Protein AF-A0ABD6XB09-F1 (afdb_monomer_lite)

Foldseek 3Di:
DPPVLVVLVVQQQCLLQPDDPNHRDARDLLSNLPLPPVDPLLNVLLVLLPVLDPPVLSSLQSSLLLCQLFWFQDDDLPDPDLHTGIDGLQDPVCVVALSHDDSVQSSLLSSLSSNVSSPDDNVLSVLQSLCQVLDLDGSHALKKFQDLPDRSRNGNVGIDGDPDPLSNLLSLLSVQLCDCQQAVCNVLSVLCCNPALCQQLFFFPAASDDDFGGRRGGLRRGRSPDLSRDIPSQSSNQSLLASVLLCLAPPGDPSNVVSCCVVVSDPPDDHRRAALQPRHGHHNVVSSCCSVPPDPPDDQKHKDFLQDSVPPTHSGNVGIYIHGPVSCVLCPNHHNVRSVVVVVVCCVVCVVVVD

Radius of gyration: 22.5 Å; chains: 1; bounding box: 59×43×73 Å

Sequence (355 aa):
MNLKLENYKQTIENETNRFSNGKKASFRLSNCLNIENLDDDLDSYVHTLRRKLNEKSFKSFKQCVIRFAFFIEFSDPKAKTDSTHYQVRWFNHLNGDVRFSSFVECFKIAKKLFKTLSLLDNNDLILLEDFCKNSIFKSELPIDYINKNMDPIHTVDNIKIYIDDNTKKCTIARRIIRDKKLNPDSEIFNDILNHKIKVKAYQTDRAQTGKFQTNREKRWESHPQNYQFAYRRDCNAIETNLIIQICKFKGVNKVLLSNLQKYKLIDKKFDFYKCPITGDVLNYDDLKKEITYPQHGKSNFQVGHLDPLKLTGKHIPENIGWLSADGNRIQGSLSLKQVNDLLKRIYRNRPELVQ

Structure (mmCIF, N/CA/C/O backbone):
data_AF-A0ABD6XB09-F1
#
_entry.id   AF-A0ABD6XB09-F1
#
loop_
_atom_site.group_PDB
_atom_site.id
_atom_site.type_symbol
_atom_site.label_atom_id
_atom_site.label_alt_id
_atom_site.label_comp_id
_atom_site.label_asym_id
_atom_site.label_entity_id
_atom_site.label_seq_id
_atom_site.pdbx_PDB_ins_code
_atom_site.Cartn_x
_atom_site.Cartn_y
_atom_site.Cartn_z
_atom_site.occupancy
_atom_site.B_iso_or_equiv
_atom_site.auth_seq_id
_atom_site.auth_comp_id
_atom_site.auth_asym_id
_atom_site.auth_atom_id
_atom_site.pdbx_PDB_model_num
ATOM 1 N N . MET A 1 1 ? 21.631 -5.026 -28.139 1.00 61.84 1 MET A N 1
ATOM 2 C CA . MET A 1 1 ? 20.713 -4.029 -27.541 1.00 61.84 1 MET A CA 1
ATOM 3 C C . MET A 1 1 ? 20.978 -2.689 -28.222 1.00 61.84 1 MET A C 1
ATOM 5 O O . MET A 1 1 ? 22.135 -2.432 -28.520 1.00 61.84 1 MET A O 1
ATOM 9 N N . ASN A 1 2 ? 19.955 -1.888 -28.549 1.00 87.06 2 ASN A N 1
ATOM 10 C CA . ASN A 1 2 ? 20.134 -0.566 -29.183 1.00 87.06 2 ASN A CA 1
ATOM 11 C C . ASN A 1 2 ? 21.046 0.323 -28.304 1.00 87.06 2 ASN A C 1
ATOM 13 O O . ASN A 1 2 ? 20.878 0.320 -27.085 1.00 87.06 2 ASN A O 1
ATOM 17 N N . LEU A 1 3 ? 21.980 1.084 -28.891 1.00 91.69 3 LEU A N 1
ATOM 18 C CA . LEU A 1 3 ? 22.900 1.986 -28.174 1.00 91.69 3 LEU A CA 1
ATOM 19 C C . LEU A 1 3 ? 22.164 2.909 -27.188 1.00 91.69 3 LEU A C 1
ATOM 21 O O . LEU A 1 3 ? 22.624 3.128 -26.069 1.00 91.69 3 LEU A O 1
ATOM 25 N N . LYS A 1 4 ? 20.977 3.398 -27.567 1.00 93.81 4 LYS A N 1
ATOM 26 C CA . LYS A 1 4 ? 20.143 4.232 -26.690 1.00 93.81 4 LYS A CA 1
ATOM 27 C C . LYS A 1 4 ? 19.699 3.500 -25.417 1.00 93.81 4 LYS A C 1
ATOM 29 O O . LYS A 1 4 ? 19.710 4.084 -24.337 1.00 93.81 4 LYS A O 1
ATOM 34 N N . LEU A 1 5 ? 19.337 2.222 -25.537 1.00 94.81 5 LEU A N 1
ATOM 35 C CA . LEU A 1 5 ? 18.919 1.391 -24.407 1.00 94.81 5 LEU A CA 1
ATOM 36 C C . LEU A 1 5 ? 20.088 1.100 -23.460 1.00 94.81 5 LEU A C 1
ATOM 38 O O . LEU A 1 5 ? 19.896 1.143 -22.248 1.00 94.81 5 LEU A O 1
ATOM 42 N N . GLU A 1 6 ? 21.291 0.849 -23.986 1.00 95.94 6 GLU A N 1
ATOM 43 C CA . GLU A 1 6 ? 22.481 0.650 -23.143 1.00 95.94 6 GLU A CA 1
ATOM 44 C C . GLU A 1 6 ? 22.848 1.935 -22.389 1.00 95.94 6 GLU A C 1
ATOM 46 O O . GLU A 1 6 ? 23.064 1.899 -21.180 1.00 95.94 6 GLU A O 1
ATOM 51 N N . ASN A 1 7 ? 22.794 3.093 -23.054 1.00 96.81 7 ASN A N 1
ATOM 52 C CA . ASN A 1 7 ? 23.009 4.388 -22.400 1.00 96.81 7 ASN A CA 1
ATOM 53 C C . ASN A 1 7 ? 21.991 4.646 -21.274 1.00 96.81 7 ASN A C 1
ATOM 55 O O . ASN A 1 7 ? 22.342 5.159 -20.206 1.00 96.81 7 ASN A O 1
ATOM 59 N N . TYR A 1 8 ? 20.724 4.274 -21.486 1.00 97.62 8 TYR A N 1
ATOM 60 C CA . TYR A 1 8 ? 19.688 4.406 -20.463 1.00 97.62 8 TYR A CA 1
ATOM 61 C C . TYR A 1 8 ? 19.911 3.453 -19.282 1.00 97.62 8 TYR A C 1
ATOM 63 O O . TYR A 1 8 ? 19.834 3.877 -18.126 1.00 97.62 8 TYR A O 1
ATOM 71 N N . LYS A 1 9 ? 20.259 2.190 -19.555 1.00 97.56 9 LYS A N 1
ATOM 72 C CA . LYS A 1 9 ? 20.645 1.214 -18.529 1.00 97.56 9 LYS A CA 1
ATOM 73 C C . LYS A 1 9 ? 21.796 1.741 -17.670 1.00 97.56 9 LYS A C 1
ATOM 75 O O . LYS A 1 9 ? 21.653 1.797 -16.449 1.00 97.56 9 LYS A O 1
ATOM 80 N N . GLN A 1 10 ? 22.866 2.227 -18.301 1.00 96.81 10 GLN A N 1
ATOM 81 C CA . GLN A 1 10 ? 24.015 2.805 -17.603 1.00 96.81 10 GLN A CA 1
ATOM 82 C C . GLN A 1 10 ? 23.610 4.008 -16.736 1.00 96.81 10 GLN A C 1
ATOM 84 O O . GLN A 1 10 ? 24.081 4.156 -15.611 1.00 96.81 10 GLN A O 1
ATOM 89 N N . THR A 1 11 ? 22.698 4.857 -17.222 1.00 96.50 11 THR A N 1
ATOM 90 C CA . THR A 1 11 ? 22.171 6.004 -16.460 1.00 96.50 11 THR A CA 1
ATOM 91 C C . THR A 1 11 ? 21.463 5.557 -15.176 1.00 96.50 11 THR A C 1
ATOM 93 O O . THR A 1 11 ? 21.697 6.128 -14.109 1.00 96.50 11 THR A O 1
ATOM 96 N N . ILE A 1 12 ? 20.616 4.526 -15.255 1.00 96.62 12 ILE A N 1
ATOM 97 C CA . ILE A 1 12 ? 19.905 3.966 -14.096 1.00 96.62 12 ILE A CA 1
ATOM 98 C C . ILE A 1 12 ? 20.895 3.339 -13.101 1.00 96.62 12 ILE A C 1
ATOM 100 O O . ILE A 1 12 ? 20.820 3.623 -11.903 1.00 96.62 12 ILE A O 1
ATOM 104 N N . GLU A 1 13 ? 21.835 2.524 -13.581 1.00 95.88 13 GLU A N 1
ATOM 105 C CA . GLU A 1 13 ? 22.846 1.867 -12.740 1.00 95.88 13 GLU A CA 1
ATOM 106 C C . GLU A 1 13 ? 23.733 2.886 -12.012 1.00 95.88 13 GLU A C 1
ATOM 108 O O . GLU A 1 13 ? 23.970 2.769 -10.802 1.00 95.88 13 GLU A O 1
ATOM 113 N N . ASN A 1 14 ? 24.167 3.931 -12.721 1.00 94.75 14 ASN A N 1
ATOM 114 C CA . ASN A 1 14 ? 24.981 5.006 -12.162 1.00 94.75 14 ASN A CA 1
ATOM 115 C C . ASN A 1 14 ? 24.250 5.754 -11.042 1.00 94.75 14 ASN A C 1
ATOM 117 O O . ASN A 1 14 ? 24.877 6.124 -10.052 1.00 94.75 14 ASN A O 1
ATOM 121 N N . GLU A 1 15 ? 22.932 5.948 -11.145 1.00 95.31 15 GLU A N 1
ATOM 122 C CA . GLU A 1 15 ? 22.172 6.643 -10.103 1.00 95.31 15 GLU A CA 1
ATOM 123 C C . GLU A 1 15 ? 22.096 5.831 -8.797 1.00 95.31 15 GLU A C 1
ATOM 125 O O . GLU A 1 15 ? 22.174 6.407 -7.710 1.00 95.31 15 GLU A O 1
ATOM 130 N N . THR A 1 16 ? 22.017 4.496 -8.865 1.00 91.69 16 THR A N 1
ATOM 131 C CA . THR A 1 16 ? 22.041 3.636 -7.658 1.00 91.69 16 THR A CA 1
ATOM 132 C C . THR A 1 16 ? 23.416 3.544 -6.994 1.00 91.69 16 THR A C 1
ATOM 134 O O . THR A 1 16 ? 23.512 3.334 -5.778 1.00 91.69 16 THR A O 1
ATOM 137 N N . ASN A 1 17 ? 24.474 3.769 -7.777 1.00 88.50 17 ASN A N 1
ATOM 138 C CA . ASN A 1 17 ? 25.873 3.701 -7.353 1.00 88.50 17 ASN A CA 1
ATOM 139 C C . ASN A 1 17 ? 26.521 5.081 -7.210 1.00 88.50 17 ASN A C 1
ATOM 141 O O . ASN A 1 17 ? 27.741 5.194 -7.148 1.00 88.50 17 ASN A O 1
ATOM 145 N N . ARG A 1 18 ? 25.721 6.149 -7.169 1.00 87.06 18 ARG A N 1
ATOM 146 C CA . ARG A 1 18 ? 26.234 7.514 -7.209 1.00 87.06 18 ARG A CA 1
ATOM 147 C C . ARG A 1 18 ? 27.007 7.867 -5.939 1.00 87.06 18 ARG A C 1
ATOM 149 O O . ARG A 1 18 ? 26.491 7.722 -4.830 1.00 87.06 18 ARG A O 1
ATOM 156 N N . PHE A 1 19 ? 28.202 8.427 -6.109 1.00 80.25 19 PHE A N 1
ATOM 157 C CA . PHE A 1 19 ? 29.001 9.016 -5.033 1.00 80.25 19 PHE A CA 1
ATOM 158 C C . PHE A 1 19 ? 29.108 10.534 -5.207 1.00 80.25 19 PHE A C 1
ATOM 160 O O . PHE A 1 19 ? 29.102 11.051 -6.321 1.00 80.25 19 PHE A O 1
ATOM 167 N N . SER A 1 20 ? 29.183 11.253 -4.091 1.00 74.44 20 SER A N 1
ATOM 168 C CA . SER A 1 20 ? 29.468 12.685 -4.021 1.00 74.44 20 SER A CA 1
ATOM 169 C C . SER A 1 20 ? 30.368 12.940 -2.816 1.00 74.44 20 SER A C 1
ATOM 171 O O . SER A 1 20 ? 30.048 12.512 -1.705 1.00 74.44 20 SER A O 1
ATOM 173 N N . ASN A 1 21 ? 31.515 13.587 -3.036 1.00 77.38 21 ASN A N 1
ATOM 174 C CA . ASN A 1 21 ? 32.523 13.873 -2.006 1.00 77.38 21 ASN A CA 1
ATOM 175 C C . ASN A 1 21 ? 32.939 12.622 -1.202 1.00 77.38 21 ASN A C 1
ATOM 177 O O . ASN A 1 21 ? 32.965 12.638 0.028 1.00 77.38 21 ASN A O 1
ATOM 181 N N . GLY A 1 22 ? 33.183 11.502 -1.896 1.00 75.19 22 GLY A N 1
ATOM 182 C CA . GLY A 1 22 ? 33.584 10.226 -1.286 1.00 75.19 22 GLY A CA 1
ATOM 183 C C . GLY A 1 22 ? 32.495 9.511 -0.473 1.00 75.19 22 GLY A C 1
ATOM 184 O O . GLY A 1 22 ? 32.753 8.456 0.099 1.00 75.19 22 GLY A O 1
ATOM 185 N N . LYS A 1 23 ? 31.267 10.045 -0.425 1.00 79.31 23 LYS A N 1
ATOM 186 C CA . LYS A 1 23 ? 30.112 9.434 0.251 1.00 79.31 23 LYS A CA 1
ATOM 187 C C . LYS A 1 23 ? 29.058 9.017 -0.763 1.00 79.31 23 LYS A C 1
ATOM 189 O O . LYS A 1 23 ? 28.900 9.658 -1.801 1.00 79.31 23 LYS A O 1
ATOM 194 N N . LYS A 1 24 ? 28.299 7.960 -0.461 1.00 79.88 24 LYS A N 1
ATOM 195 C CA . LYS A 1 24 ? 27.159 7.560 -1.294 1.00 79.88 24 LYS A CA 1
ATOM 196 C C . LYS A 1 24 ? 26.142 8.707 -1.333 1.00 79.88 24 LYS A C 1
ATOM 198 O O . LYS A 1 24 ? 25.654 9.146 -0.291 1.00 79.88 24 LYS A O 1
ATOM 203 N N . ALA A 1 25 ? 25.863 9.221 -2.526 1.00 84.88 25 ALA A N 1
ATOM 204 C CA . ALA A 1 25 ? 24.910 10.301 -2.726 1.00 84.88 25 ALA A CA 1
ATOM 205 C C . ALA A 1 25 ? 23.475 9.784 -2.539 1.00 84.88 25 ALA A C 1
ATOM 207 O O . ALA A 1 25 ? 23.191 8.599 -2.722 1.00 84.88 25 ALA A O 1
ATOM 208 N N . SER A 1 26 ? 22.540 10.677 -2.204 1.00 86.25 26 SER A N 1
ATOM 209 C CA . SER A 1 26 ? 21.125 10.304 -2.134 1.00 86.25 26 SER A CA 1
ATOM 210 C C . SER A 1 26 ? 20.590 9.960 -3.524 1.00 86.25 26 SER A C 1
ATOM 212 O O . SER A 1 26 ? 20.831 10.695 -4.478 1.00 86.25 26 SER A O 1
ATOM 214 N N . PHE A 1 27 ? 19.850 8.860 -3.641 1.00 91.62 27 PHE A N 1
ATOM 215 C CA . PHE A 1 27 ? 19.209 8.459 -4.894 1.00 91.62 27 PHE A CA 1
ATOM 216 C C . PHE A 1 27 ? 18.198 9.517 -5.369 1.00 91.62 27 PHE A C 1
ATOM 218 O O . PHE A 1 27 ? 17.374 10.003 -4.585 1.00 91.62 27 PHE A O 1
ATOM 225 N N . ARG A 1 28 ? 18.234 9.860 -6.659 1.00 93.69 28 ARG A N 1
ATOM 226 C CA . ARG A 1 28 ? 17.333 10.814 -7.314 1.00 93.69 28 ARG A CA 1
ATOM 227 C C . ARG A 1 28 ? 16.669 10.186 -8.532 1.00 93.69 28 ARG A C 1
ATOM 229 O O . ARG A 1 28 ? 17.150 10.297 -9.654 1.00 93.69 28 ARG A O 1
ATOM 236 N N . LEU A 1 29 ? 15.461 9.666 -8.325 1.00 95.06 29 LEU A N 1
ATOM 237 C CA . LEU A 1 29 ? 14.615 9.114 -9.391 1.00 95.06 29 LEU A CA 1
ATOM 238 C C . LEU A 1 29 ? 14.394 10.074 -10.577 1.00 95.06 29 LEU A C 1
ATOM 240 O O . LEU A 1 29 ? 14.175 9.625 -11.697 1.00 95.06 29 LEU A O 1
ATOM 244 N N . SER A 1 30 ? 14.452 11.393 -10.355 1.00 94.75 30 SER A N 1
ATOM 245 C CA . SER A 1 30 ? 14.337 12.402 -11.418 1.00 94.75 30 SER A CA 1
ATOM 246 C C . SER A 1 30 ? 15.384 12.251 -12.522 1.00 94.75 30 SER A C 1
ATOM 248 O O . SER A 1 30 ? 15.099 12.602 -13.661 1.00 94.75 30 SER A O 1
ATOM 250 N N . ASN A 1 31 ? 16.565 11.724 -12.193 1.00 95.38 31 ASN A N 1
ATOM 251 C CA . ASN A 1 31 ? 17.662 11.538 -13.142 1.00 95.38 31 ASN A CA 1
ATOM 252 C C . ASN A 1 31 ? 17.416 10.347 -14.079 1.00 95.38 31 ASN A C 1
ATOM 254 O O . ASN A 1 31 ? 18.002 10.267 -15.150 1.00 95.38 31 ASN A O 1
ATOM 258 N N . CYS A 1 32 ? 16.516 9.440 -13.698 1.00 96.94 32 CYS A N 1
ATOM 259 C CA . CYS A 1 32 ? 16.207 8.227 -14.449 1.00 96.94 32 CYS A CA 1
ATOM 260 C C . CYS A 1 32 ? 15.001 8.401 -15.377 1.00 96.94 32 CYS A C 1
ATOM 262 O O . CYS A 1 32 ? 14.535 7.425 -15.958 1.00 96.94 32 CYS A O 1
ATOM 264 N N . LEU A 1 33 ? 14.441 9.611 -15.493 1.00 96.94 33 LEU A N 1
ATOM 265 C CA . LEU A 1 33 ? 13.177 9.800 -16.197 1.00 96.94 33 LEU A CA 1
ATOM 266 C C . LEU A 1 33 ? 13.308 9.760 -17.717 1.00 96.94 33 LEU A C 1
ATOM 268 O O . LEU A 1 33 ? 12.292 9.567 -18.354 1.00 96.94 33 LEU A O 1
ATOM 272 N N . ASN A 1 34 ? 14.483 9.908 -18.320 1.00 95.06 34 ASN A N 1
ATOM 273 C CA . ASN A 1 34 ? 14.620 10.039 -19.780 1.00 95.06 34 ASN A CA 1
ATOM 274 C C . ASN A 1 34 ? 14.475 8.691 -20.515 1.00 95.06 34 ASN A C 1
ATOM 276 O O . ASN A 1 34 ? 15.451 8.160 -21.034 1.00 95.06 34 ASN A O 1
ATOM 280 N N . ILE A 1 35 ? 13.264 8.130 -20.505 1.00 95.00 35 ILE A N 1
ATOM 281 C CA . ILE A 1 35 ? 12.907 6.852 -21.136 1.00 95.00 35 ILE A CA 1
ATOM 282 C C . ILE A 1 35 ? 12.328 7.032 -22.552 1.00 95.00 35 ILE A C 1
ATOM 284 O O . ILE A 1 35 ? 12.134 6.056 -23.268 1.00 95.00 35 ILE A O 1
ATOM 288 N N . GLU A 1 36 ? 12.023 8.267 -22.953 1.00 92.38 36 GLU A N 1
ATOM 289 C CA . GLU A 1 36 ? 11.581 8.589 -24.311 1.00 92.38 36 GLU A CA 1
ATOM 290 C C . GLU A 1 36 ? 12.708 8.415 -25.338 1.00 92.38 36 GLU A C 1
ATOM 292 O O . GLU A 1 36 ? 13.893 8.516 -25.016 1.00 92.38 36 GLU A O 1
ATOM 297 N N . ASN A 1 37 ? 12.336 8.239 -26.602 1.00 91.25 37 ASN A N 1
ATOM 298 C CA . ASN A 1 37 ? 13.199 8.035 -27.763 1.00 91.25 37 ASN A CA 1
ATOM 299 C C . ASN A 1 37 ? 13.986 6.722 -27.738 1.00 91.25 37 ASN A C 1
ATOM 301 O O . ASN A 1 37 ? 14.936 6.572 -28.517 1.00 91.25 37 ASN A O 1
ATOM 305 N N . LEU A 1 38 ? 13.627 5.792 -26.844 1.00 93.31 38 LEU A N 1
ATOM 306 C CA . LEU A 1 38 ? 14.263 4.480 -26.709 1.00 93.31 38 LEU A CA 1
ATOM 307 C C . LEU A 1 38 ? 13.622 3.408 -27.604 1.00 93.31 38 LEU A C 1
ATOM 309 O O . LEU A 1 38 ? 14.308 2.451 -27.963 1.00 93.31 38 LEU A O 1
ATOM 313 N N . ASP A 1 39 ? 12.337 3.559 -27.934 1.00 95.94 39 ASP A N 1
ATOM 314 C CA . ASP A 1 39 ? 11.514 2.615 -28.699 1.00 95.94 39 ASP A CA 1
ATOM 315 C C . ASP A 1 39 ? 10.255 3.333 -29.225 1.00 95.94 39 ASP A C 1
ATOM 317 O O . ASP A 1 39 ? 9.588 4.034 -28.462 1.00 95.94 39 ASP A O 1
ATOM 321 N N . ASP A 1 40 ? 9.921 3.142 -30.504 1.00 94.94 40 ASP A N 1
ATOM 322 C CA . ASP A 1 40 ? 8.874 3.922 -31.186 1.00 94.94 40 ASP A CA 1
ATOM 323 C C . ASP A 1 40 ? 7.471 3.697 -30.591 1.00 94.94 40 ASP A C 1
ATOM 325 O O . ASP A 1 40 ? 6.689 4.639 -30.423 1.00 94.94 40 ASP A O 1
ATOM 329 N N . ASP A 1 41 ? 7.143 2.458 -30.207 1.00 96.06 41 ASP A N 1
ATOM 330 C CA . ASP A 1 41 ? 5.855 2.164 -29.569 1.00 96.06 41 ASP A CA 1
ATOM 331 C C . ASP A 1 41 ? 5.771 2.820 -28.187 1.00 96.06 41 ASP A C 1
ATOM 333 O O . ASP A 1 41 ? 4.736 3.383 -27.821 1.00 96.06 41 ASP A O 1
ATOM 337 N N . LEU A 1 42 ? 6.851 2.730 -27.397 1.00 97.25 42 LEU A N 1
ATOM 338 C CA . LEU A 1 42 ? 6.921 3.373 -26.088 1.00 97.25 42 LEU A CA 1
ATOM 339 C C . LEU A 1 42 ? 6.683 4.879 -26.222 1.00 97.25 42 LEU A C 1
ATOM 341 O O . LEU A 1 42 ? 5.901 5.434 -25.448 1.00 97.25 42 LEU A O 1
ATOM 345 N N . ASP A 1 43 ? 7.299 5.521 -27.211 1.00 96.75 43 ASP A N 1
ATOM 346 C CA . ASP A 1 43 ? 7.135 6.953 -27.454 1.00 96.75 43 ASP A CA 1
ATOM 347 C C . ASP A 1 43 ? 5.700 7.321 -27.803 1.00 96.75 43 ASP A C 1
ATOM 349 O O . ASP A 1 43 ? 5.161 8.288 -27.256 1.00 96.75 43 ASP A O 1
ATOM 353 N N . SER A 1 44 ? 5.038 6.510 -28.629 1.00 98.19 44 SER A N 1
ATOM 354 C CA . SER A 1 44 ? 3.618 6.683 -28.937 1.00 98.19 44 SER A CA 1
ATOM 355 C C . SER A 1 44 ? 2.738 6.615 -27.679 1.00 98.19 44 SER A C 1
ATOM 357 O O . SER A 1 44 ? 1.872 7.476 -27.459 1.00 98.19 44 SER A O 1
ATOM 359 N N . TYR A 1 45 ? 2.994 5.649 -26.789 1.00 98.44 45 TYR A N 1
ATOM 360 C CA . TYR A 1 45 ? 2.254 5.512 -25.528 1.00 98.44 45 TYR A CA 1
ATOM 361 C C . TYR A 1 45 ? 2.525 6.673 -24.571 1.00 98.44 45 TYR A C 1
ATOM 363 O O . TYR A 1 45 ? 1.593 7.222 -23.976 1.00 98.44 45 TYR A O 1
ATOM 371 N N . VAL A 1 46 ? 3.788 7.081 -24.438 1.00 98.00 46 VAL A N 1
ATOM 372 C CA . VAL A 1 46 ? 4.193 8.206 -23.591 1.00 98.00 46 VAL A CA 1
ATOM 373 C C . VAL A 1 46 ? 3.585 9.514 -24.098 1.00 98.00 46 VAL A C 1
ATOM 375 O O . VAL A 1 46 ? 3.076 10.296 -23.292 1.00 98.00 46 VAL A O 1
ATOM 378 N N . HIS A 1 47 ? 3.578 9.745 -25.412 1.00 97.94 47 HIS A N 1
ATOM 379 C CA . HIS A 1 47 ? 2.983 10.935 -26.015 1.00 97.94 47 HIS A CA 1
ATOM 380 C C . HIS A 1 47 ? 1.465 10.973 -25.812 1.00 97.94 47 HIS A C 1
ATOM 382 O O . HIS A 1 47 ? 0.919 11.991 -25.380 1.00 97.94 47 HIS A O 1
ATOM 388 N N . THR A 1 48 ? 0.785 9.845 -26.041 1.00 98.25 48 THR A N 1
ATOM 389 C CA . THR A 1 48 ? -0.653 9.705 -25.769 1.00 98.25 48 THR A CA 1
ATOM 390 C C . THR A 1 48 ? -0.976 10.012 -24.309 1.00 98.25 48 THR A C 1
ATOM 392 O O . THR A 1 48 ? -1.876 10.801 -24.027 1.00 98.25 48 THR A O 1
ATOM 395 N N . LEU A 1 49 ? -0.215 9.443 -23.370 1.00 98.00 49 LEU A N 1
ATOM 396 C CA . LEU A 1 49 ? -0.417 9.686 -21.943 1.00 98.00 49 LEU A CA 1
ATOM 397 C C . LEU A 1 49 ? -0.153 11.151 -21.565 1.00 98.00 49 LEU A C 1
ATOM 399 O O . LEU A 1 49 ? -0.924 11.733 -20.804 1.00 98.00 49 LEU A O 1
ATOM 403 N N . ARG A 1 50 ? 0.896 11.771 -22.123 1.00 97.88 50 ARG A N 1
ATOM 404 C CA . ARG A 1 50 ? 1.218 13.189 -21.898 1.00 97.88 50 ARG A CA 1
ATOM 405 C C . ARG A 1 50 ? 0.096 14.114 -22.370 1.00 97.88 50 ARG A C 1
ATOM 407 O O . ARG A 1 50 ? -0.164 15.112 -21.719 1.00 97.88 50 ARG A O 1
ATOM 414 N N . ARG A 1 51 ? -0.599 13.782 -23.462 1.00 98.00 51 ARG A N 1
ATOM 415 C CA . ARG A 1 51 ? -1.753 14.563 -23.945 1.00 98.00 51 ARG A CA 1
ATOM 416 C C . ARG A 1 51 ? -2.974 14.484 -23.023 1.00 98.00 51 ARG A C 1
ATOM 418 O O . ARG A 1 51 ? -3.801 15.389 -23.057 1.00 98.00 51 ARG A O 1
ATOM 425 N N . LYS A 1 52 ? -3.102 13.412 -22.235 1.00 98.12 52 LYS A N 1
ATOM 426 C CA . LYS A 1 52 ? -4.229 13.191 -21.312 1.00 98.12 52 LYS A CA 1
ATOM 427 C C . LYS A 1 52 ? -4.004 13.775 -19.913 1.00 98.12 52 LYS A C 1
ATOM 429 O O . LYS A 1 52 ? -4.968 13.951 -19.177 1.00 98.12 52 LYS A O 1
ATOM 434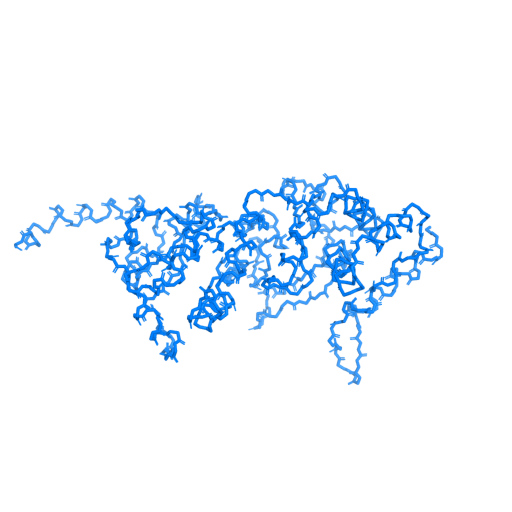 N N . LEU A 1 53 ? -2.758 14.052 -19.532 1.00 97.62 53 LEU A N 1
ATOM 435 C CA . LEU A 1 53 ? -2.382 14.489 -18.186 1.00 97.62 53 LEU A CA 1
ATOM 436 C C . LEU A 1 53 ? -1.742 15.877 -18.214 1.00 97.62 53 LEU A C 1
ATOM 438 O O . LEU A 1 53 ? -1.056 16.242 -19.162 1.00 97.62 53 LEU A O 1
ATOM 442 N N . ASN A 1 54 ? -1.880 16.638 -17.128 1.00 97.00 54 ASN A N 1
ATOM 443 C CA . ASN A 1 54 ? -1.043 17.825 -16.945 1.00 97.00 54 ASN A CA 1
ATOM 444 C C . ASN A 1 54 ? 0.421 17.419 -16.668 1.00 97.00 54 ASN A C 1
ATOM 446 O O . ASN A 1 54 ? 0.695 16.308 -16.209 1.00 97.00 54 ASN A O 1
ATOM 450 N N . GLU A 1 55 ? 1.364 18.339 -16.878 1.00 96.75 55 GLU A N 1
ATOM 451 C CA . GLU A 1 55 ? 2.806 18.058 -16.774 1.00 96.75 55 GLU A CA 1
ATOM 452 C C . GLU A 1 55 ? 3.223 17.482 -15.408 1.00 96.75 55 GLU A C 1
ATOM 454 O O . GLU A 1 55 ? 4.043 16.565 -15.318 1.00 96.75 55 GLU A O 1
ATOM 459 N N . LYS A 1 56 ? 2.618 17.970 -14.317 1.00 96.38 56 LYS A N 1
ATOM 460 C CA . LYS A 1 56 ? 2.918 17.493 -12.961 1.00 96.38 56 LYS A CA 1
ATOM 461 C C . LYS A 1 56 ? 2.460 16.045 -12.768 1.00 96.38 56 LYS A C 1
ATOM 463 O O . LYS A 1 56 ? 3.225 15.231 -12.244 1.00 96.38 56 LYS A O 1
ATOM 468 N N . SER A 1 57 ? 1.238 15.728 -13.184 1.00 96.69 57 SER A N 1
ATOM 469 C CA . SER A 1 57 ? 0.679 14.376 -13.121 1.00 96.69 57 SER A CA 1
ATOM 470 C C . SER A 1 57 ? 1.434 13.414 -14.032 1.00 96.69 57 SER A C 1
ATOM 472 O O . SER A 1 57 ? 1.825 12.336 -13.586 1.00 96.69 57 SER A O 1
ATOM 474 N N . PHE A 1 58 ? 1.730 13.828 -15.266 1.00 97.75 58 PHE A N 1
ATOM 475 C CA . PHE A 1 58 ? 2.520 13.049 -16.216 1.00 97.75 58 PHE A CA 1
ATOM 476 C C . PHE A 1 58 ? 3.894 12.688 -15.635 1.00 97.75 58 PHE A C 1
ATOM 478 O O . PHE A 1 58 ? 4.263 11.512 -15.587 1.00 97.75 58 PHE A O 1
ATOM 485 N N . LYS A 1 59 ? 4.621 13.673 -15.090 1.00 97.19 59 LYS A N 1
ATOM 486 C CA . LYS A 1 59 ? 5.903 13.443 -14.410 1.00 97.19 59 LYS A CA 1
ATOM 487 C C . LYS A 1 59 ? 5.771 12.476 -13.232 1.00 97.19 59 LYS A C 1
ATOM 489 O O . LYS A 1 59 ? 6.640 11.624 -13.046 1.00 97.19 59 LYS A O 1
ATOM 494 N N . SER A 1 60 ? 4.696 12.583 -12.450 1.00 97.06 60 SER A N 1
ATOM 495 C CA . SER A 1 60 ? 4.435 11.677 -11.329 1.00 97.06 60 SER A CA 1
ATOM 496 C C . SER A 1 60 ? 4.180 10.243 -11.801 1.00 97.06 60 SER A C 1
ATOM 498 O O . SER A 1 60 ? 4.792 9.318 -11.273 1.00 97.06 60 SER A O 1
ATOM 500 N N . PHE A 1 61 ? 3.359 10.038 -12.832 1.00 98.25 61 PHE A N 1
ATOM 501 C CA . PHE A 1 61 ? 3.073 8.707 -13.381 1.00 98.25 61 PHE A CA 1
ATOM 502 C C . PHE A 1 61 ? 4.340 8.070 -13.942 1.00 98.25 61 PHE A C 1
ATOM 504 O O . PHE A 1 61 ? 4.650 6.918 -13.641 1.00 98.25 61 PHE A O 1
ATOM 511 N N . LYS A 1 62 ? 5.127 8.857 -14.676 1.00 97.94 62 LYS A N 1
ATOM 512 C CA . LYS A 1 62 ? 6.425 8.454 -15.209 1.00 97.94 62 LYS A CA 1
ATOM 513 C C . LYS A 1 62 ? 7.383 7.999 -14.106 1.00 97.94 62 LYS A C 1
ATOM 515 O O . LYS A 1 62 ? 7.979 6.930 -14.212 1.00 97.94 62 LYS A O 1
ATOM 520 N N . GLN A 1 63 ? 7.474 8.762 -13.013 1.00 97.94 63 GLN A N 1
ATOM 521 C CA . GLN A 1 63 ? 8.225 8.366 -11.819 1.00 97.94 63 GLN A CA 1
ATOM 522 C C . GLN A 1 63 ? 7.723 7.036 -11.245 1.00 97.94 63 GLN A C 1
ATOM 524 O O . GLN A 1 63 ? 8.542 6.177 -10.936 1.00 97.94 63 GLN A O 1
ATOM 529 N N . CYS A 1 64 ? 6.409 6.843 -11.119 1.00 98.12 64 CYS A N 1
ATOM 530 C CA . CYS A 1 64 ? 5.832 5.610 -10.578 1.00 98.12 64 CYS A CA 1
ATOM 531 C C . CYS A 1 64 ? 6.166 4.381 -11.433 1.00 98.12 64 CYS A C 1
ATOM 533 O O . CYS A 1 64 ? 6.592 3.360 -10.892 1.00 98.12 64 CYS A O 1
ATOM 535 N N . VAL A 1 65 ? 6.002 4.490 -12.757 1.00 98.62 65 VAL A N 1
ATOM 536 C CA . VAL A 1 65 ? 6.300 3.406 -13.705 1.00 98.62 65 VAL A CA 1
ATOM 537 C C . VAL A 1 65 ? 7.777 3.039 -13.645 1.00 98.62 65 VAL A C 1
ATOM 539 O O . VAL A 1 65 ? 8.108 1.875 -13.442 1.00 98.62 65 VAL A O 1
ATOM 542 N N . ILE A 1 66 ? 8.666 4.030 -13.744 1.00 98.44 66 ILE A N 1
ATOM 543 C CA . ILE A 1 66 ? 10.116 3.803 -13.735 1.00 98.44 66 ILE A CA 1
ATOM 544 C C . ILE A 1 66 ? 10.569 3.230 -12.387 1.00 98.44 66 ILE A C 1
ATOM 546 O O . ILE A 1 66 ? 11.331 2.266 -12.351 1.00 98.44 66 ILE A O 1
ATOM 550 N N . ARG A 1 67 ? 10.052 3.766 -11.274 1.00 97.75 67 ARG A N 1
ATOM 551 C CA . ARG A 1 67 ? 10.334 3.260 -9.925 1.00 97.75 67 ARG A CA 1
ATOM 552 C C . ARG A 1 67 ? 9.962 1.790 -9.791 1.00 97.75 67 ARG A C 1
ATOM 554 O O . ARG A 1 67 ? 10.748 1.024 -9.251 1.00 97.75 67 ARG A O 1
ATOM 561 N N . PHE A 1 68 ? 8.767 1.409 -10.237 1.00 98.06 68 PHE A N 1
ATOM 562 C CA . PHE A 1 68 ? 8.298 0.034 -10.108 1.00 98.06 68 PHE A CA 1
ATOM 563 C C . PHE A 1 68 ? 9.065 -0.919 -11.030 1.00 98.06 68 PHE A C 1
ATOM 565 O O . PHE A 1 68 ? 9.498 -1.974 -10.575 1.00 98.06 68 PHE A O 1
ATOM 572 N N . ALA A 1 69 ? 9.235 -0.539 -12.299 1.00 98.44 69 ALA A N 1
ATOM 573 C CA . ALA A 1 69 ? 9.797 -1.403 -13.330 1.00 98.44 69 ALA A CA 1
ATOM 574 C C . ALA A 1 69 ? 11.295 -1.666 -13.145 1.00 98.44 69 ALA A C 1
ATOM 576 O O . ALA A 1 69 ? 11.741 -2.792 -13.321 1.00 98.44 69 ALA A O 1
ATOM 577 N N . PHE A 1 70 ? 12.088 -0.650 -12.796 1.00 98.50 70 PHE A N 1
ATOM 578 C CA . PHE A 1 70 ? 13.549 -0.788 -12.786 1.00 98.50 70 PHE A CA 1
ATOM 579 C C . PHE A 1 70 ? 14.141 -0.974 -11.396 1.00 98.50 70 PHE A C 1
ATOM 581 O O . PHE A 1 70 ? 15.251 -1.492 -11.287 1.00 98.50 70 PHE A O 1
ATOM 588 N N . PHE A 1 71 ? 13.426 -0.573 -10.340 1.00 97.81 71 PHE A N 1
ATOM 589 C CA . PHE A 1 71 ? 14.000 -0.494 -9.004 1.00 97.81 71 PHE A CA 1
ATOM 590 C C . PHE A 1 71 ? 13.286 -1.365 -7.967 1.00 97.81 71 PHE A C 1
ATOM 592 O O . PHE A 1 71 ? 12.103 -1.709 -8.069 1.00 97.81 71 PHE A O 1
ATOM 599 N N . ILE A 1 72 ? 14.044 -1.691 -6.927 1.00 95.31 72 ILE A N 1
ATOM 600 C CA . ILE A 1 72 ? 13.601 -2.297 -5.675 1.00 95.31 72 ILE A CA 1
ATOM 601 C C . ILE A 1 72 ? 14.191 -1.496 -4.509 1.00 95.31 72 ILE A C 1
ATOM 603 O O . ILE A 1 72 ? 15.337 -1.050 -4.577 1.00 95.31 72 ILE A O 1
ATOM 607 N N . GLU A 1 73 ? 13.422 -1.296 -3.440 1.00 91.75 73 GLU A N 1
ATOM 608 C CA . GLU A 1 73 ? 13.941 -0.794 -2.169 1.00 91.75 73 GLU A CA 1
ATOM 609 C C . GLU A 1 73 ? 14.382 -1.976 -1.312 1.00 91.75 73 GLU A C 1
ATOM 611 O O . GLU A 1 73 ? 13.605 -2.563 -0.563 1.00 91.75 73 GLU A O 1
ATOM 616 N N . PHE A 1 74 ? 15.652 -2.334 -1.449 1.00 85.75 74 PHE A N 1
ATOM 617 C CA . PHE A 1 74 ? 16.237 -3.466 -0.753 1.00 85.75 74 PHE A CA 1
ATOM 618 C C . PHE A 1 74 ? 16.711 -3.045 0.643 1.00 85.75 74 PHE A C 1
ATOM 620 O O . PHE A 1 74 ? 17.416 -2.040 0.787 1.00 85.75 74 PHE A O 1
ATOM 627 N N . SER A 1 75 ? 16.344 -3.806 1.675 1.00 82.50 75 SER A N 1
ATOM 628 C CA . SER A 1 75 ? 16.935 -3.688 3.013 1.00 82.50 75 SER A CA 1
ATOM 629 C C . SER A 1 75 ? 18.015 -4.746 3.198 1.00 82.50 75 SER A C 1
ATOM 631 O O . SER A 1 75 ? 17.754 -5.917 2.935 1.00 82.50 75 SER A O 1
ATOM 633 N N . ASP A 1 76 ? 19.180 -4.364 3.722 1.00 78.12 76 ASP A N 1
ATOM 634 C CA . ASP A 1 76 ? 20.119 -5.338 4.283 1.00 78.12 76 ASP A CA 1
ATOM 635 C C . ASP A 1 76 ? 19.568 -5.824 5.639 1.00 78.12 76 ASP A C 1
ATOM 637 O O . ASP A 1 76 ? 19.463 -5.022 6.576 1.00 78.12 76 ASP A O 1
ATOM 641 N N . PRO A 1 77 ? 19.206 -7.113 5.786 1.00 71.50 77 PRO A N 1
ATOM 642 C CA . PRO A 1 77 ? 18.644 -7.620 7.034 1.00 71.50 77 PRO A CA 1
ATOM 643 C C . PRO A 1 77 ? 19.621 -7.575 8.219 1.00 71.50 77 PRO A C 1
ATOM 645 O O . PRO A 1 77 ? 19.187 -7.669 9.369 1.00 71.50 77 PRO A O 1
ATOM 648 N N . LYS A 1 78 ? 20.927 -7.428 7.954 1.00 70.44 78 LYS A N 1
ATOM 649 C CA . LYS A 1 78 ? 21.983 -7.313 8.971 1.00 70.44 78 LYS A CA 1
ATOM 650 C C . LYS A 1 78 ? 22.293 -5.865 9.352 1.00 70.44 78 LYS A C 1
ATOM 652 O O . LYS A 1 78 ? 23.051 -5.640 10.299 1.00 70.44 78 LYS A O 1
ATOM 657 N N . ALA A 1 79 ? 21.729 -4.881 8.650 1.00 74.06 79 ALA A N 1
ATOM 658 C CA . ALA A 1 79 ? 21.951 -3.479 8.972 1.00 74.06 79 ALA A CA 1
ATOM 659 C C . ALA A 1 79 ? 21.400 -3.137 10.365 1.00 74.06 79 ALA A C 1
ATOM 661 O O . ALA A 1 79 ? 20.315 -3.564 10.759 1.00 74.06 79 ALA A O 1
ATOM 662 N N . LYS A 1 80 ? 22.145 -2.308 11.108 1.00 67.75 80 LYS A N 1
ATOM 663 C CA . LYS A 1 80 ? 21.702 -1.769 12.407 1.00 67.75 80 LYS A CA 1
ATOM 664 C C . LYS A 1 80 ? 20.539 -0.777 12.264 1.00 67.75 80 LYS A C 1
ATOM 666 O O . LYS A 1 80 ? 19.855 -0.494 13.244 1.00 67.75 80 LYS A O 1
ATOM 671 N N . THR A 1 81 ? 20.346 -0.230 11.066 1.00 72.62 81 THR A N 1
ATOM 672 C CA . THR A 1 81 ? 19.324 0.764 10.729 1.00 72.62 81 THR A CA 1
ATOM 673 C C . THR A 1 81 ? 18.235 0.156 9.851 1.00 72.62 81 THR A C 1
ATOM 675 O O . THR A 1 81 ? 18.493 -0.739 9.052 1.00 72.62 81 THR A O 1
ATOM 678 N N . ASP A 1 82 ? 17.022 0.701 9.933 1.00 70.25 82 ASP A N 1
ATOM 679 C CA . ASP A 1 82 ? 15.862 0.296 9.113 1.00 70.25 82 ASP A CA 1
ATOM 680 C C . ASP A 1 82 ? 15.880 0.925 7.710 1.00 70.25 82 ASP A C 1
ATOM 682 O O . ASP A 1 82 ? 14.839 1.157 7.094 1.00 70.25 82 ASP A O 1
ATOM 686 N N . SER A 1 83 ? 17.060 1.307 7.225 1.00 73.81 83 SER A N 1
ATOM 687 C CA . SER A 1 83 ? 17.199 2.034 5.970 1.00 73.81 83 SER A CA 1
ATOM 688 C C . SER A 1 83 ? 17.156 1.070 4.790 1.00 73.81 83 SER A C 1
ATOM 690 O O . SER A 1 83 ? 18.042 0.231 4.633 1.00 73.81 83 SER A O 1
ATOM 692 N N . THR A 1 84 ? 16.157 1.234 3.928 1.00 82.94 84 THR A N 1
ATOM 693 C CA . THR A 1 84 ? 16.143 0.634 2.593 1.00 82.94 84 THR A CA 1
ATOM 694 C C . THR A 1 84 ? 16.953 1.488 1.620 1.00 82.94 84 THR A C 1
ATOM 696 O O . THR A 1 84 ? 17.058 2.713 1.756 1.00 82.94 84 THR A O 1
ATOM 699 N N . HIS A 1 85 ? 17.517 0.847 0.600 1.00 87.81 85 HIS A N 1
ATOM 700 C CA . HIS A 1 85 ? 18.216 1.524 -0.484 1.00 87.81 85 HIS A CA 1
ATOM 701 C C . HIS A 1 85 ? 17.632 1.121 -1.831 1.00 87.81 85 HIS A C 1
ATOM 703 O O . HIS A 1 85 ? 17.353 -0.051 -2.076 1.00 87.81 85 HIS A O 1
ATOM 709 N N . TYR A 1 86 ? 17.486 2.102 -2.720 1.00 92.88 86 TYR A N 1
ATOM 710 C CA . TYR A 1 86 ? 17.142 1.835 -4.108 1.00 92.88 86 TYR A CA 1
ATOM 711 C C . TYR A 1 86 ? 18.281 1.079 -4.793 1.00 92.88 86 TYR A C 1
ATOM 713 O O . TYR A 1 86 ? 19.434 1.513 -4.754 1.00 92.88 86 TYR A O 1
ATOM 721 N N . GLN A 1 87 ? 17.929 -0.038 -5.416 1.00 95.06 87 GLN A N 1
ATOM 722 C CA . GLN A 1 87 ? 18.791 -0.863 -6.253 1.00 95.06 87 GLN A CA 1
ATOM 723 C C . GLN A 1 87 ? 18.061 -1.183 -7.555 1.00 95.06 87 GLN A C 1
ATOM 725 O O . GLN A 1 87 ? 16.829 -1.224 -7.582 1.00 95.06 87 GLN A O 1
ATOM 730 N N . VAL A 1 88 ? 18.810 -1.399 -8.635 1.00 97.44 88 VAL A N 1
ATOM 731 C CA . VAL A 1 88 ? 18.246 -1.901 -9.897 1.00 97.44 88 VAL A CA 1
ATOM 732 C C . VAL A 1 88 ? 17.826 -3.360 -9.749 1.00 97.44 88 VAL A C 1
ATOM 734 O O . VAL A 1 88 ? 18.419 -4.081 -8.961 1.00 97.44 88 VAL A O 1
ATOM 737 N N . ARG A 1 89 ? 16.832 -3.838 -10.502 1.00 97.75 89 ARG A N 1
ATOM 738 C CA . ARG A 1 89 ? 16.322 -5.226 -10.394 1.00 97.75 89 ARG A CA 1
ATOM 739 C C . ARG A 1 89 ? 17.319 -6.321 -10.793 1.00 97.75 89 ARG A C 1
ATOM 741 O O . ARG A 1 89 ? 17.114 -7.474 -10.427 1.00 97.75 89 ARG A O 1
ATOM 748 N N . TRP A 1 90 ? 18.385 -5.967 -11.505 1.00 97.12 90 TRP A N 1
ATOM 749 C CA . TRP A 1 90 ? 19.439 -6.883 -11.957 1.00 97.12 90 TRP A CA 1
ATOM 750 C C . TRP A 1 90 ? 20.757 -6.721 -11.187 1.00 97.12 90 TRP A C 1
ATOM 752 O O . TRP A 1 90 ? 21.820 -7.071 -11.690 1.00 97.12 90 TRP A O 1
ATOM 762 N N . PHE A 1 91 ? 20.725 -6.152 -9.979 1.00 95.25 91 PHE A N 1
ATOM 763 C CA . PHE A 1 91 ? 21.935 -6.030 -9.168 1.00 95.25 91 PHE A CA 1
ATOM 764 C C . PHE A 1 91 ? 22.375 -7.381 -8.584 1.00 95.25 91 PHE A C 1
ATOM 766 O O . PHE A 1 91 ? 21.551 -8.234 -8.261 1.00 95.25 91 PHE A O 1
ATOM 773 N N . ASN A 1 92 ? 23.682 -7.541 -8.368 1.00 92.81 92 ASN A N 1
ATOM 774 C CA . ASN A 1 92 ? 24.303 -8.839 -8.073 1.00 92.81 92 ASN A CA 1
ATOM 775 C C . ASN A 1 92 ? 23.745 -9.589 -6.849 1.00 92.81 92 ASN A C 1
ATOM 777 O O . ASN A 1 92 ? 23.803 -10.814 -6.827 1.00 92.81 92 ASN A O 1
ATOM 781 N N . HIS A 1 93 ? 23.200 -8.906 -5.833 1.00 90.81 93 HIS A N 1
ATOM 782 C CA . HIS A 1 93 ? 22.660 -9.603 -4.652 1.00 90.81 93 HIS A CA 1
ATOM 783 C C . HIS A 1 93 ? 21.314 -10.289 -4.918 1.00 90.81 93 HIS A C 1
ATOM 785 O O . HIS A 1 93 ? 20.877 -11.082 -4.090 1.00 90.81 93 HIS A O 1
ATOM 791 N N . LEU A 1 94 ? 20.654 -9.993 -6.042 1.00 93.12 94 LEU A N 1
ATOM 792 C CA . LEU A 1 94 ? 19.475 -10.735 -6.485 1.00 93.12 94 LEU A CA 1
ATOM 793 C C . LEU A 1 94 ? 19.827 -11.904 -7.408 1.00 93.12 94 LEU A C 1
ATOM 795 O O . LEU A 1 94 ? 18.919 -12.568 -7.889 1.00 93.12 94 LEU A O 1
ATOM 799 N N . ASN A 1 95 ? 21.101 -12.200 -7.671 1.00 93.12 95 ASN A N 1
ATOM 800 C CA . ASN A 1 95 ? 21.445 -13.360 -8.491 1.00 93.12 95 ASN A CA 1
ATOM 801 C C . ASN A 1 95 ? 20.920 -14.650 -7.833 1.00 93.12 95 ASN A C 1
ATOM 803 O O . ASN A 1 95 ? 21.299 -14.979 -6.711 1.00 93.12 95 ASN A O 1
ATOM 807 N N . GLY A 1 96 ? 20.034 -15.364 -8.534 1.00 93.12 96 GLY A N 1
ATOM 808 C CA . GLY A 1 96 ? 19.345 -16.550 -8.011 1.00 93.12 96 GLY A CA 1
ATOM 809 C C . GLY A 1 96 ? 18.156 -16.257 -7.081 1.00 93.12 96 GLY A C 1
ATOM 810 O O . GLY A 1 96 ? 17.571 -17.191 -6.540 1.00 93.12 96 GLY A O 1
ATOM 811 N N . ASP A 1 97 ? 17.784 -14.989 -6.887 1.00 95.06 97 ASP A N 1
ATOM 812 C CA . ASP A 1 97 ? 16.569 -14.578 -6.178 1.00 95.06 97 ASP A CA 1
ATOM 813 C C . ASP A 1 97 ? 15.422 -14.385 -7.179 1.00 95.06 97 ASP A C 1
ATOM 815 O O . ASP A 1 97 ? 15.588 -13.742 -8.216 1.00 95.06 97 ASP A O 1
ATOM 819 N N . VAL A 1 98 ? 14.225 -14.873 -6.845 1.00 96.62 98 VAL A N 1
ATOM 820 C CA . VAL A 1 98 ? 13.029 -14.779 -7.705 1.00 96.62 98 VAL A CA 1
ATOM 821 C C . VAL A 1 98 ? 12.618 -13.335 -8.025 1.00 96.62 98 VAL A C 1
ATOM 823 O O . VAL A 1 98 ? 11.832 -13.095 -8.937 1.00 96.62 98 VAL A O 1
ATOM 826 N N . ARG A 1 99 ? 13.110 -12.345 -7.269 1.00 96.25 99 ARG A N 1
ATOM 827 C CA . ARG A 1 99 ? 12.872 -10.908 -7.490 1.00 96.25 99 ARG A CA 1
ATOM 828 C C . ARG A 1 99 ? 13.802 -10.294 -8.536 1.00 96.25 99 ARG A C 1
ATOM 830 O O . ARG A 1 99 ? 13.588 -9.128 -8.887 1.00 96.25 99 ARG A O 1
ATOM 837 N N . PHE A 1 100 ? 14.818 -11.029 -8.992 1.00 97.62 100 PHE A N 1
ATOM 838 C CA . PHE A 1 100 ? 15.687 -10.615 -10.086 1.00 97.62 100 PHE A CA 1
ATOM 839 C C . PHE A 1 100 ? 14.878 -10.386 -11.358 1.00 97.62 100 PHE A C 1
ATOM 841 O O . PHE A 1 100 ? 13.975 -11.150 -11.694 1.00 97.62 100 PHE A O 1
ATOM 848 N N . SER A 1 101 ? 15.239 -9.344 -12.097 1.00 98.31 101 SER A N 1
ATOM 849 C CA . SER A 1 101 ? 14.753 -9.139 -13.455 1.00 98.31 101 SER A CA 1
ATOM 850 C C . SER A 1 101 ? 15.808 -8.416 -14.266 1.00 98.31 101 SER A C 1
ATOM 852 O O . SER A 1 101 ? 16.374 -7.425 -13.806 1.00 98.31 101 SER A O 1
ATOM 854 N N . SER A 1 102 ? 16.050 -8.898 -15.484 1.00 98.12 102 SER A N 1
ATOM 855 C CA . SER A 1 102 ? 16.983 -8.260 -16.413 1.00 98.12 102 SER A CA 1
ATOM 856 C C . SER A 1 102 ? 16.504 -6.862 -16.817 1.00 98.12 102 SER A C 1
ATOM 858 O O . SER A 1 102 ? 15.304 -6.579 -16.821 1.00 98.12 102 SER A O 1
ATOM 860 N N . PHE A 1 103 ? 17.431 -5.999 -17.243 1.00 98.25 103 PHE A N 1
ATOM 861 C CA . PHE A 1 103 ? 17.085 -4.680 -17.783 1.00 98.25 103 PHE A CA 1
ATOM 862 C C . PHE A 1 103 ? 16.074 -4.763 -18.940 1.00 98.25 103 PHE A C 1
ATOM 864 O O . PHE A 1 103 ? 15.125 -3.984 -18.984 1.00 98.25 103 PHE A O 1
ATOM 871 N N . VAL A 1 104 ? 16.250 -5.725 -19.855 1.00 97.88 104 VAL A N 1
ATOM 872 C CA . VAL A 1 104 ? 15.357 -5.919 -21.011 1.00 97.88 104 VAL A CA 1
ATOM 873 C C . VAL A 1 104 ? 13.935 -6.242 -20.552 1.00 97.88 104 VAL A C 1
ATOM 875 O O . VAL A 1 104 ? 12.972 -5.694 -21.083 1.00 97.88 104 VAL A O 1
ATOM 878 N N . GLU A 1 105 ? 13.800 -7.094 -19.539 1.00 98.50 105 GLU A N 1
ATOM 879 C CA . GLU A 1 105 ? 12.504 -7.461 -18.972 1.00 98.50 105 GLU A CA 1
ATOM 880 C C . GLU A 1 105 ? 11.857 -6.277 -18.231 1.00 98.50 105 GLU A C 1
ATOM 882 O O . GLU A 1 105 ? 10.694 -5.950 -18.470 1.00 98.50 105 GLU A O 1
ATOM 887 N N . CYS A 1 106 ? 12.634 -5.533 -17.437 1.00 98.75 106 CYS A N 1
ATOM 888 C CA . CYS A 1 106 ? 12.194 -4.286 -16.800 1.00 98.75 106 CYS A CA 1
ATOM 889 C C . CYS A 1 106 ? 11.729 -3.234 -17.822 1.00 98.75 106 CYS A C 1
ATOM 891 O O . CYS A 1 106 ? 10.731 -2.544 -17.604 1.00 98.75 106 CYS A O 1
ATOM 893 N N . PHE A 1 107 ? 12.404 -3.129 -18.968 1.00 98.62 107 PHE A N 1
ATOM 894 C CA . PHE A 1 107 ? 11.993 -2.233 -20.044 1.00 98.62 107 PHE A CA 1
ATOM 895 C C . PHE A 1 107 ? 10.656 -2.660 -20.670 1.00 98.62 107 PHE A C 1
ATOM 897 O O . PHE A 1 107 ? 9.772 -1.820 -20.856 1.00 98.62 107 PHE A O 1
ATOM 904 N N . LYS A 1 108 ? 10.446 -3.964 -20.912 1.00 98.69 108 LYS A N 1
ATOM 905 C CA . LYS A 1 108 ? 9.145 -4.495 -21.363 1.00 98.69 108 LYS A CA 1
ATOM 906 C C . LYS A 1 108 ? 8.030 -4.204 -20.358 1.00 98.69 108 LYS A C 1
ATOM 908 O O . LYS A 1 108 ? 6.933 -3.821 -20.764 1.00 98.69 108 LYS A O 1
ATOM 913 N N . ILE A 1 109 ? 8.311 -4.329 -19.060 1.00 98.88 109 ILE A N 1
ATOM 914 C CA . ILE A 1 109 ? 7.381 -3.966 -17.982 1.00 98.88 109 ILE A CA 1
ATOM 915 C C . ILE A 1 109 ? 7.010 -2.483 -18.074 1.00 98.88 109 ILE A C 1
ATOM 917 O O . ILE A 1 109 ? 5.824 -2.152 -18.092 1.00 98.88 109 ILE A O 1
ATOM 921 N N . ALA A 1 110 ? 7.996 -1.587 -18.181 1.00 98.75 110 ALA A N 1
ATOM 922 C CA . ALA A 1 110 ? 7.743 -0.155 -18.320 1.00 98.75 110 ALA A CA 1
ATOM 923 C C . ALA A 1 110 ? 6.880 0.149 -19.557 1.00 98.75 110 ALA A C 1
ATOM 925 O O . ALA A 1 110 ? 5.868 0.842 -19.441 1.00 98.75 110 ALA A O 1
ATOM 926 N N . LYS A 1 111 ? 7.213 -0.437 -20.716 1.00 98.62 111 LYS A N 1
ATOM 927 C CA . LYS A 1 111 ? 6.441 -0.310 -21.964 1.00 98.62 111 LYS A CA 1
ATOM 928 C C . LYS A 1 111 ? 4.998 -0.799 -21.801 1.00 98.62 111 LYS A C 1
ATOM 930 O O . LYS A 1 111 ? 4.072 -0.071 -22.159 1.00 98.62 111 LYS A O 1
ATOM 935 N N . LYS A 1 112 ? 4.778 -1.971 -21.188 1.00 98.75 112 LYS A N 1
ATOM 936 C CA . LYS A 1 112 ? 3.435 -2.495 -20.870 1.00 98.75 112 LYS A CA 1
ATOM 937 C C . LYS A 1 112 ? 2.646 -1.535 -19.980 1.00 98.75 112 LYS A C 1
ATOM 939 O O . LYS A 1 112 ? 1.461 -1.305 -20.228 1.00 98.75 112 LYS A O 1
ATOM 944 N N . LEU A 1 113 ? 3.277 -0.968 -18.954 1.00 98.81 113 LEU A N 1
ATOM 945 C CA . LEU A 1 113 ? 2.621 -0.040 -18.034 1.00 98.81 113 LEU A CA 1
ATOM 946 C C . LEU A 1 113 ? 2.247 1.277 -18.725 1.00 98.81 113 LEU A C 1
ATOM 948 O O . LEU A 1 113 ? 1.109 1.716 -18.577 1.00 98.81 113 LEU A O 1
ATOM 952 N N . PHE A 1 114 ? 3.138 1.868 -19.529 1.00 98.75 114 PHE A N 1
ATOM 953 C CA . PHE A 1 114 ? 2.811 3.068 -20.311 1.00 98.75 114 PHE A CA 1
ATOM 954 C C . PHE A 1 114 ? 1.696 2.811 -21.320 1.00 98.75 114 PHE A C 1
ATOM 956 O O . PHE A 1 114 ? 0.755 3.601 -21.381 1.00 98.75 114 PHE A O 1
ATOM 963 N N . LYS A 1 115 ? 1.743 1.682 -22.041 1.00 98.69 115 LYS A N 1
ATOM 964 C CA . LYS A 1 115 ? 0.647 1.247 -22.917 1.00 98.69 115 LYS A CA 1
ATOM 965 C C . LYS A 1 115 ? -0.670 1.197 -22.151 1.00 98.69 115 LYS A C 1
ATOM 967 O O . LYS A 1 115 ? -1.641 1.819 -22.565 1.00 98.69 115 LYS A O 1
ATOM 972 N N . THR A 1 116 ? -0.683 0.514 -21.007 1.00 98.75 116 THR A N 1
ATOM 973 C CA . THR A 1 116 ? -1.885 0.352 -20.176 1.00 98.75 116 THR A CA 1
ATOM 974 C C . THR A 1 116 ? -2.437 1.707 -19.738 1.00 98.75 116 THR A C 1
ATOM 976 O O . THR A 1 116 ? -3.605 1.984 -19.978 1.00 98.75 116 THR A O 1
ATOM 979 N N . LEU A 1 117 ? -1.593 2.582 -19.181 1.00 98.69 117 LEU A N 1
ATOM 980 C CA . LEU A 1 117 ? -1.982 3.933 -18.764 1.00 98.69 117 LEU A CA 1
ATOM 981 C C . LEU A 1 117 ? -2.503 4.781 -19.933 1.00 98.69 117 LEU A C 1
ATOM 983 O O . LEU A 1 117 ? -3.468 5.519 -19.767 1.00 98.69 117 LEU A O 1
ATOM 987 N N . SER A 1 118 ? -1.895 4.671 -21.118 1.00 98.44 118 SER A N 1
ATOM 988 C CA . SER A 1 118 ? -2.320 5.423 -22.305 1.00 98.44 118 SER A CA 1
ATOM 989 C C . SER A 1 118 ? -3.714 5.024 -22.803 1.00 98.44 118 SER A C 1
ATOM 991 O O . SER A 1 118 ? -4.406 5.848 -23.403 1.00 98.44 118 SER A O 1
ATOM 993 N N . LEU A 1 119 ? -4.146 3.791 -22.517 1.00 98.44 119 LEU A N 1
ATOM 994 C CA . LEU A 1 119 ? -5.449 3.248 -22.907 1.00 98.44 119 LEU A CA 1
ATOM 995 C C . LEU A 1 119 ? -6.561 3.534 -21.889 1.00 98.44 119 LEU A C 1
ATOM 997 O O . LEU A 1 119 ? -7.727 3.365 -22.231 1.00 98.44 119 LEU A O 1
ATOM 1001 N N . LEU A 1 120 ? -6.227 3.986 -20.676 1.00 98.38 120 LEU A N 1
ATOM 1002 C CA . LEU A 1 120 ? -7.225 4.331 -19.662 1.00 98.38 120 LEU A CA 1
ATOM 1003 C C . LEU A 1 120 ? -8.087 5.521 -20.101 1.00 98.38 120 LEU A C 1
ATOM 1005 O O . LEU A 1 120 ? -7.629 6.424 -20.821 1.00 98.38 120 LEU A O 1
ATOM 1009 N N . ASP A 1 121 ? -9.335 5.518 -19.643 1.00 97.69 121 ASP A N 1
ATOM 1010 C CA . ASP A 1 121 ? -10.232 6.657 -19.785 1.00 97.69 121 ASP A CA 1
ATOM 1011 C C . ASP A 1 121 ? -9.883 7.779 -18.788 1.00 97.69 121 ASP A C 1
ATOM 1013 O O . ASP A 1 121 ? -9.010 7.648 -17.925 1.00 97.69 121 ASP A O 1
ATOM 1017 N N . ASN A 1 122 ? -10.555 8.923 -18.919 1.00 96.81 122 ASN A N 1
ATOM 1018 C CA . ASN A 1 122 ? -10.285 10.074 -18.059 1.00 96.81 122 ASN A CA 1
ATOM 1019 C C . ASN A 1 122 ? -10.672 9.830 -16.591 1.00 96.81 122 ASN A C 1
ATOM 1021 O O . ASN A 1 122 ? -10.030 10.390 -15.707 1.00 96.81 122 ASN A O 1
ATOM 1025 N N . ASN A 1 123 ? -11.691 9.012 -16.307 1.00 96.50 123 ASN A N 1
ATOM 1026 C CA . ASN A 1 123 ? -12.137 8.760 -14.936 1.00 96.50 123 ASN A CA 1
ATOM 1027 C C . ASN A 1 123 ? -11.101 7.930 -14.171 1.00 96.50 123 ASN A C 1
ATOM 1029 O O . ASN A 1 123 ? -10.756 8.266 -13.035 1.00 96.50 123 ASN A O 1
ATOM 1033 N N . ASP A 1 124 ? -10.567 6.894 -14.814 1.00 97.69 124 ASP A N 1
ATOM 1034 C CA . ASP A 1 124 ? -9.499 6.062 -14.269 1.00 97.69 124 ASP A CA 1
ATOM 1035 C C . ASP A 1 124 ? -8.214 6.870 -14.065 1.00 97.69 124 ASP A C 1
ATOM 1037 O O . ASP A 1 124 ? -7.572 6.769 -13.016 1.00 97.69 124 ASP A O 1
ATOM 1041 N N . LEU A 1 125 ? -7.857 7.733 -15.022 1.00 98.00 125 LEU A N 1
ATOM 1042 C CA . LEU A 1 125 ? -6.700 8.617 -14.881 1.00 98.00 125 LEU A CA 1
ATOM 1043 C C . LEU A 1 125 ? -6.863 9.596 -13.713 1.00 98.00 125 LEU A C 1
ATOM 1045 O O . LEU A 1 125 ? -5.940 9.709 -12.908 1.00 98.00 125 LEU A O 1
ATOM 1049 N N . ILE A 1 126 ? -8.029 10.231 -13.557 1.00 96.56 126 ILE A N 1
ATOM 1050 C CA . ILE A 1 126 ? -8.321 11.124 -12.421 1.00 96.56 126 ILE A CA 1
ATOM 1051 C C . ILE A 1 126 ? -8.212 10.368 -11.090 1.00 96.56 126 ILE A C 1
ATOM 1053 O O . ILE A 1 126 ? -7.644 10.882 -10.121 1.00 96.56 126 ILE A O 1
ATOM 1057 N N . LEU A 1 127 ? -8.720 9.134 -11.023 1.00 96.75 127 LEU A N 1
ATOM 1058 C CA . LEU A 1 127 ? -8.602 8.306 -9.824 1.00 96.75 127 LEU A CA 1
ATOM 1059 C C . LEU A 1 127 ? -7.134 7.998 -9.490 1.00 96.75 127 LEU A C 1
ATOM 1061 O O . LEU A 1 127 ? -6.739 8.069 -8.323 1.00 96.75 127 LEU A O 1
ATOM 1065 N N . LEU A 1 128 ? -6.319 7.677 -10.497 1.00 97.75 128 LEU A N 1
ATOM 1066 C CA . LEU A 1 128 ? -4.890 7.415 -10.325 1.00 97.75 128 LEU A CA 1
ATOM 1067 C C . LEU A 1 128 ? -4.090 8.681 -9.977 1.00 97.75 128 LEU A C 1
ATOM 1069 O O . LEU A 1 128 ? -3.155 8.607 -9.180 1.00 97.75 128 LEU A O 1
ATOM 1073 N N . GLU A 1 129 ? -4.460 9.847 -10.511 1.00 96.88 129 GLU A N 1
ATOM 1074 C CA . GLU A 1 129 ? -3.894 11.139 -10.104 1.00 96.88 129 GLU A CA 1
ATOM 1075 C C . GLU A 1 129 ? -4.150 11.408 -8.618 1.00 96.88 129 GLU A C 1
ATOM 1077 O O . GLU A 1 129 ? -3.225 11.770 -7.882 1.00 96.88 129 GLU A O 1
ATOM 1082 N N . ASP A 1 130 ? -5.382 11.180 -8.156 1.00 95.44 130 ASP A N 1
ATOM 1083 C CA . ASP A 1 130 ? -5.751 11.349 -6.750 1.00 95.44 130 ASP A CA 1
ATOM 1084 C C . ASP A 1 130 ? -5.051 10.310 -5.855 1.00 95.44 130 ASP A C 1
ATOM 1086 O O . ASP A 1 130 ? -4.570 10.654 -4.770 1.00 95.44 130 ASP A O 1
ATOM 1090 N N . PHE A 1 131 ? -4.890 9.066 -6.330 1.00 96.62 131 PHE A N 1
ATOM 1091 C CA . PHE A 1 131 ? -4.096 8.039 -5.644 1.00 96.62 131 PHE A CA 1
ATOM 1092 C C . PHE A 1 131 ? -2.640 8.495 -5.468 1.00 96.62 131 PHE A C 1
ATOM 1094 O O . PHE A 1 131 ? -2.122 8.475 -4.350 1.00 96.62 131 PHE A O 1
ATOM 1101 N N . CYS A 1 132 ? -1.990 8.953 -6.543 1.00 94.56 132 CYS A N 1
ATOM 1102 C CA . CYS A 1 132 ? -0.607 9.438 -6.523 1.00 94.56 132 CYS A CA 1
ATOM 1103 C C . CYS A 1 132 ? -0.435 10.631 -5.577 1.00 94.56 132 CYS A C 1
ATOM 1105 O O . CYS A 1 132 ? 0.485 10.652 -4.755 1.00 94.56 132 CYS A O 1
ATOM 1107 N N . LYS A 1 133 ? -1.336 11.618 -5.662 1.00 92.88 133 LYS A N 1
ATOM 1108 C CA . LYS A 1 133 ? -1.304 12.834 -4.835 1.00 92.88 133 LYS A CA 1
ATOM 1109 C C . LYS A 1 133 ? -1.421 12.521 -3.344 1.00 92.88 133 LYS A C 1
ATOM 1111 O O . LYS A 1 133 ? -0.794 13.197 -2.530 1.00 92.88 133 LYS A O 1
ATOM 1116 N N . ASN A 1 134 ? -2.201 11.501 -2.995 1.00 92.56 134 ASN A N 1
ATOM 1117 C CA . ASN A 1 134 ? -2.451 11.106 -1.613 1.00 92.56 134 ASN A CA 1
ATOM 1118 C C . ASN A 1 134 ? -1.679 9.851 -1.183 1.00 92.56 134 ASN A C 1
ATOM 1120 O O . ASN A 1 134 ? -1.956 9.301 -0.119 1.00 92.56 134 ASN A O 1
ATOM 1124 N N . SER A 1 135 ? -0.693 9.400 -1.959 1.00 91.62 135 SER A N 1
ATOM 1125 C CA . SER A 1 135 ? 0.069 8.196 -1.630 1.00 91.62 135 SER A CA 1
ATOM 1126 C C . SER A 1 135 ? 0.813 8.323 -0.290 1.00 91.62 135 SER A C 1
ATOM 1128 O O . SER A 1 135 ? 1.155 9.419 0.172 1.00 91.62 135 SER A O 1
ATOM 1130 N N . ILE A 1 136 ? 1.055 7.184 0.365 1.00 91.06 136 ILE A N 1
ATOM 1131 C CA . ILE A 1 136 ? 1.907 7.082 1.561 1.00 91.06 136 ILE A CA 1
ATOM 1132 C C . ILE A 1 136 ? 3.391 7.119 1.195 1.00 91.06 136 ILE A C 1
ATOM 1134 O O . ILE A 1 136 ? 4.215 7.658 1.939 1.00 91.06 136 ILE A O 1
ATOM 1138 N N . PHE A 1 137 ? 3.743 6.547 0.048 1.00 91.50 137 PHE A N 1
ATOM 1139 C CA . PHE A 1 137 ? 5.103 6.566 -0.465 1.00 91.50 137 PHE A CA 1
ATOM 1140 C C . PHE A 1 137 ? 5.176 7.435 -1.713 1.00 91.50 137 PHE A C 1
ATOM 1142 O O . PHE A 1 137 ? 4.243 7.508 -2.514 1.00 91.50 137 PHE A O 1
ATOM 1149 N N . LYS A 1 138 ? 6.325 8.084 -1.896 1.00 89.88 138 LYS A N 1
ATOM 1150 C CA . LYS A 1 138 ? 6.593 8.845 -3.115 1.00 89.88 138 LYS A CA 1
ATOM 1151 C C . LYS A 1 138 ? 6.618 7.905 -4.319 1.00 89.88 138 LYS A C 1
ATOM 1153 O O . LYS A 1 138 ? 7.147 6.800 -4.219 1.00 89.88 138 LYS A O 1
ATOM 1158 N N . SER A 1 139 ? 6.118 8.399 -5.449 1.00 90.69 139 SER A N 1
ATOM 1159 C CA . SER A 1 139 ? 6.208 7.725 -6.748 1.00 90.69 139 SER A CA 1
ATOM 1160 C C . SER A 1 139 ? 5.566 6.336 -6.755 1.00 90.69 139 SER A C 1
ATOM 1162 O O . SER A 1 139 ? 6.197 5.351 -7.142 1.00 90.69 139 SER A O 1
ATOM 1164 N N . GLU A 1 140 ? 4.307 6.251 -6.321 1.00 92.31 140 GLU A N 1
ATOM 1165 C CA . GLU A 1 140 ? 3.548 5.005 -6.335 1.00 92.31 140 GLU A CA 1
ATOM 1166 C C . GLU A 1 140 ? 2.204 5.111 -7.051 1.00 92.31 140 GLU A C 1
ATOM 1168 O O . GLU A 1 140 ? 1.392 5.984 -6.765 1.00 92.31 140 GLU A O 1
ATOM 1173 N N . LEU A 1 141 ? 1.971 4.128 -7.918 1.00 97.06 141 LEU A N 1
ATOM 1174 C CA . LEU A 1 141 ? 0.680 3.760 -8.492 1.00 97.06 141 LEU A CA 1
ATOM 1175 C C . LEU A 1 141 ? 0.241 2.403 -7.906 1.00 97.06 141 LEU A C 1
ATOM 1177 O O . LEU A 1 141 ? 1.083 1.695 -7.335 1.00 97.06 141 LEU A O 1
ATOM 1181 N N . PRO A 1 142 ? -1.027 1.984 -8.051 1.00 97.19 142 PRO A N 1
ATOM 1182 C CA . PRO A 1 142 ? -1.503 0.656 -7.650 1.00 97.19 142 PRO A CA 1
ATOM 1183 C C . PRO A 1 142 ? -1.019 -0.439 -8.625 1.00 97.19 142 PRO A C 1
ATOM 1185 O O . PRO A 1 142 ? -1.798 -1.217 -9.167 1.00 97.19 142 PRO A O 1
ATOM 1188 N N . ILE A 1 143 ? 0.290 -0.475 -8.883 1.00 98.25 143 ILE A N 1
ATOM 1189 C CA . ILE A 1 143 ? 0.966 -1.501 -9.675 1.00 98.25 143 ILE A CA 1
ATOM 1190 C C . ILE A 1 143 ? 1.370 -2.627 -8.728 1.00 98.25 143 ILE A C 1
ATOM 1192 O O . ILE A 1 143 ? 1.962 -2.368 -7.676 1.00 98.25 143 ILE A O 1
ATOM 1196 N N . ASP A 1 144 ? 1.045 -3.861 -9.088 1.00 98.00 144 ASP A N 1
ATOM 1197 C CA . ASP A 1 144 ? 1.229 -5.014 -8.213 1.00 98.00 144 ASP A CA 1
ATOM 1198 C C . ASP A 1 144 ? 1.454 -6.303 -9.012 1.00 98.00 144 ASP A C 1
ATOM 1200 O O . ASP A 1 144 ? 1.255 -6.340 -10.233 1.00 98.00 144 ASP A O 1
ATOM 1204 N N . TYR A 1 145 ? 1.855 -7.360 -8.305 1.00 98.44 145 TYR A N 1
ATOM 1205 C CA . TYR A 1 145 ? 2.022 -8.689 -8.884 1.00 98.44 145 TYR A CA 1
ATOM 1206 C C . TYR A 1 145 ? 0.693 -9.442 -8.969 1.00 98.44 145 TYR A C 1
ATOM 1208 O O . TYR A 1 145 ? -0.116 -9.415 -8.036 1.00 98.44 145 TYR A O 1
ATOM 1216 N N . ILE A 1 146 ? 0.498 -10.169 -10.067 1.00 98.38 146 ILE A N 1
ATOM 1217 C CA . ILE A 1 146 ? -0.673 -11.021 -10.294 1.00 98.38 146 ILE A CA 1
ATOM 1218 C C . ILE A 1 146 ? -0.556 -12.292 -9.446 1.00 98.38 146 ILE A C 1
ATOM 1220 O O . ILE A 1 146 ? -1.469 -12.613 -8.685 1.00 98.38 146 ILE A O 1
ATOM 1224 N N . ASN A 1 147 ? 0.585 -12.977 -9.536 1.00 97.88 147 ASN A N 1
ATOM 1225 C CA . ASN A 1 147 ? 0.868 -14.234 -8.859 1.00 97.88 147 ASN A CA 1
ATOM 1226 C C . ASN A 1 147 ? 2.234 -14.194 -8.158 1.00 97.88 147 ASN A C 1
ATOM 1228 O O . ASN A 1 147 ? 3.284 -14.141 -8.796 1.00 97.88 147 ASN A O 1
ATOM 1232 N N . LYS A 1 148 ? 2.234 -14.291 -6.827 1.00 96.38 148 LYS A N 1
ATOM 1233 C CA . LYS A 1 148 ? 3.462 -14.318 -6.022 1.00 96.38 148 LYS A CA 1
ATOM 1234 C C . LYS A 1 148 ? 4.321 -15.572 -6.208 1.00 96.38 148 LYS A C 1
ATOM 1236 O O . LYS A 1 148 ? 5.476 -15.563 -5.808 1.00 96.38 148 LYS A O 1
ATOM 1241 N N . ASN A 1 149 ? 3.757 -16.643 -6.767 1.00 96.94 149 ASN A N 1
ATOM 1242 C CA . ASN A 1 149 ? 4.455 -17.912 -6.972 1.00 96.94 149 ASN A CA 1
ATOM 1243 C C . ASN A 1 149 ? 5.145 -17.996 -8.345 1.00 96.94 149 ASN A C 1
ATOM 1245 O O . ASN A 1 149 ? 5.687 -19.048 -8.667 1.00 96.94 149 ASN A O 1
ATOM 1249 N N . MET A 1 150 ? 5.087 -16.943 -9.170 1.00 96.88 150 MET A N 1
ATOM 1250 C CA . MET A 1 150 ? 5.831 -16.914 -10.429 1.00 96.88 150 MET A CA 1
ATOM 1251 C C . MET A 1 150 ? 7.334 -16.772 -10.155 1.00 96.88 150 MET A C 1
ATOM 1253 O O . MET A 1 150 ? 7.723 -16.024 -9.256 1.00 96.88 150 MET A O 1
ATOM 1257 N N . ASP A 1 151 ? 8.151 -17.478 -10.935 1.00 95.50 151 ASP A N 1
ATOM 1258 C CA . ASP A 1 151 ? 9.609 -17.463 -10.837 1.00 95.50 151 ASP A CA 1
ATOM 1259 C C . ASP A 1 151 ? 10.236 -17.206 -12.224 1.00 95.50 151 ASP A C 1
ATOM 1261 O O . ASP A 1 151 ? 10.114 -18.062 -13.106 1.00 95.50 151 ASP A O 1
ATOM 1265 N N . PRO A 1 152 ? 10.854 -16.032 -12.459 1.00 96.62 152 PRO A N 1
ATOM 1266 C CA . PRO A 1 152 ? 10.929 -14.888 -11.547 1.00 96.62 152 PRO A CA 1
ATOM 1267 C C . PRO A 1 152 ? 9.567 -14.195 -11.354 1.00 96.62 152 PRO A C 1
ATOM 1269 O O . PRO A 1 152 ? 8.691 -14.236 -12.217 1.00 96.62 152 PRO A O 1
ATOM 1272 N N . ILE A 1 153 ? 9.378 -13.508 -10.222 1.00 97.88 153 ILE A N 1
ATOM 1273 C CA . ILE A 1 153 ? 8.125 -12.796 -9.907 1.00 97.88 153 ILE A CA 1
ATOM 1274 C C . ILE A 1 153 ? 8.003 -11.476 -10.682 1.00 97.88 153 ILE A C 1
ATOM 1276 O O . ILE A 1 153 ? 6.893 -11.014 -10.949 1.00 97.88 153 ILE A O 1
ATOM 1280 N N . HIS A 1 154 ? 9.124 -10.842 -11.033 1.00 98.31 154 HIS A N 1
ATOM 1281 C CA . HIS A 1 154 ? 9.147 -9.522 -11.663 1.00 98.31 154 HIS A CA 1
ATOM 1282 C C . HIS A 1 154 ? 9.263 -9.629 -13.188 1.00 98.31 154 HIS A C 1
ATOM 1284 O O . HIS A 1 154 ? 10.305 -9.334 -13.761 1.00 98.31 154 HIS A O 1
ATOM 1290 N N . THR A 1 155 ? 8.184 -10.061 -13.839 1.00 98.50 155 THR A N 1
ATOM 1291 C CA . THR A 1 155 ? 8.108 -10.251 -15.299 1.00 98.50 155 THR A CA 1
ATOM 1292 C C . THR A 1 155 ? 6.963 -9.461 -15.908 1.00 98.50 155 THR A C 1
ATOM 1294 O O . THR A 1 155 ? 5.987 -9.116 -15.230 1.00 98.50 155 THR A O 1
ATOM 1297 N N . VAL A 1 156 ? 7.049 -9.198 -17.214 1.00 98.50 156 VAL A N 1
ATOM 1298 C CA . VAL A 1 156 ? 6.010 -8.486 -17.964 1.00 98.50 156 VAL A CA 1
ATOM 1299 C C . VAL A 1 156 ? 4.638 -9.133 -17.785 1.00 98.50 156 VAL A C 1
ATOM 1301 O O . VAL A 1 156 ? 3.653 -8.414 -17.605 1.00 98.50 156 VAL A O 1
ATOM 1304 N N . ASP A 1 157 ? 4.565 -10.461 -17.729 1.00 98.44 157 ASP A N 1
ATOM 1305 C CA . ASP A 1 157 ? 3.311 -11.208 -17.619 1.00 98.44 157 ASP A CA 1
ATOM 1306 C C . ASP A 1 157 ? 2.731 -11.229 -16.205 1.00 98.44 157 ASP A C 1
ATOM 1308 O O . ASP A 1 157 ? 1.528 -11.426 -16.051 1.00 98.44 157 ASP A O 1
ATOM 1312 N N . ASN A 1 158 ? 3.533 -10.940 -15.177 1.00 98.69 158 ASN A N 1
ATOM 1313 C CA . ASN A 1 158 ? 3.090 -10.980 -13.785 1.00 98.69 158 ASN A CA 1
ATOM 1314 C C . ASN A 1 158 ? 2.693 -9.623 -13.201 1.00 98.69 158 ASN A C 1
ATOM 1316 O O . ASN A 1 158 ? 2.452 -9.524 -12.000 1.00 98.69 158 ASN A O 1
ATOM 1320 N N . ILE A 1 159 ? 2.666 -8.559 -14.001 1.00 98.62 159 ILE A N 1
ATOM 1321 C CA . ILE A 1 159 ? 2.463 -7.191 -13.511 1.00 98.62 159 ILE A CA 1
ATOM 1322 C C . ILE A 1 159 ? 1.173 -6.597 -14.071 1.00 98.62 159 ILE A C 1
ATOM 1324 O O . ILE A 1 159 ? 0.880 -6.703 -15.268 1.00 98.62 159 ILE A O 1
ATOM 1328 N N . LYS A 1 160 ? 0.410 -5.933 -13.196 1.00 98.19 160 LYS A N 1
ATOM 1329 C CA . LYS A 1 160 ? -0.851 -5.269 -13.540 1.00 98.19 160 LYS A CA 1
ATOM 1330 C C . LYS A 1 160 ? -1.041 -3.972 -12.747 1.00 98.19 160 LYS A C 1
ATOM 1332 O O . LYS A 1 160 ? -0.585 -3.856 -11.612 1.00 98.19 160 LYS A O 1
ATOM 1337 N N . ILE A 1 161 ? -1.738 -3.010 -13.356 1.00 98.38 161 ILE A N 1
ATOM 1338 C CA . ILE A 1 161 ? -2.290 -1.831 -12.674 1.00 98.38 161 ILE A CA 1
ATOM 1339 C C . ILE A 1 161 ? -3.685 -2.201 -12.164 1.00 98.38 161 ILE A C 1
ATOM 1341 O O . ILE A 1 161 ? -4.547 -2.595 -12.951 1.00 98.38 161 ILE A O 1
ATOM 1345 N N . TYR A 1 162 ? -3.898 -2.107 -10.857 1.00 97.50 162 TYR A N 1
ATOM 1346 C CA . TYR A 1 162 ? -5.172 -2.410 -10.216 1.00 97.50 162 TYR A CA 1
ATOM 1347 C C . TYR A 1 162 ? -5.973 -1.123 -10.031 1.00 97.50 162 TYR A C 1
ATOM 1349 O O . TYR A 1 162 ? -5.541 -0.204 -9.342 1.00 97.50 162 TYR A O 1
ATOM 1357 N N . ILE A 1 163 ? -7.140 -1.061 -10.668 1.00 96.31 163 ILE A N 1
ATOM 1358 C CA . ILE A 1 163 ? -8.116 0.025 -10.525 1.00 96.31 163 ILE A CA 1
ATOM 1359 C C . ILE A 1 163 ? -9.431 -0.627 -10.103 1.00 96.31 163 ILE A C 1
ATOM 1361 O O . ILE A 1 163 ? -10.359 -0.797 -10.884 1.00 96.31 163 ILE A O 1
ATOM 1365 N N . ASP A 1 164 ? -9.443 -1.122 -8.871 1.00 94.19 164 ASP A N 1
ATOM 1366 C CA . ASP A 1 164 ? -10.565 -1.843 -8.277 1.00 94.19 164 ASP A CA 1
ATOM 1367 C C . ASP A 1 164 ? -11.213 -1.036 -7.141 1.00 94.19 164 ASP A C 1
ATOM 1369 O O . ASP A 1 164 ? -10.765 0.056 -6.769 1.00 94.19 164 ASP A O 1
ATOM 1373 N N . ASP A 1 165 ? -12.276 -1.588 -6.558 1.00 94.56 165 ASP A N 1
ATOM 1374 C CA . ASP A 1 165 ? -12.984 -0.955 -5.445 1.00 94.56 165 ASP A CA 1
ATOM 1375 C C . ASP A 1 165 ? -12.082 -0.700 -4.233 1.00 94.56 165 ASP A C 1
ATOM 1377 O O . ASP A 1 165 ? -12.257 0.304 -3.542 1.00 94.56 165 ASP A O 1
ATOM 1381 N N . ASN A 1 166 ? -11.096 -1.562 -3.976 1.00 94.31 166 ASN A N 1
ATOM 1382 C CA . ASN A 1 166 ? -10.149 -1.371 -2.877 1.00 94.31 166 ASN A CA 1
ATOM 1383 C C . ASN A 1 166 ? -9.247 -0.162 -3.131 1.00 94.31 166 ASN A C 1
ATOM 1385 O O . ASN A 1 166 ? -9.065 0.673 -2.244 1.00 94.31 166 ASN A O 1
ATOM 1389 N N . THR A 1 167 ? -8.742 -0.024 -4.356 1.00 94.31 167 THR A N 1
ATOM 1390 C CA . THR A 1 167 ? -7.961 1.137 -4.793 1.00 94.31 167 THR A CA 1
ATOM 1391 C C . THR A 1 167 ? -8.784 2.413 -4.658 1.00 94.31 167 THR A C 1
ATOM 1393 O O . THR A 1 167 ? -8.328 3.384 -4.053 1.00 94.31 167 THR A O 1
ATOM 1396 N N . LYS A 1 168 ? -10.035 2.392 -5.130 1.00 96.31 168 LYS A N 1
ATOM 1397 C CA . LYS A 1 168 ? -10.961 3.524 -5.027 1.00 96.31 168 LYS A CA 1
ATOM 1398 C C . LYS A 1 168 ? -11.245 3.917 -3.578 1.00 96.31 168 LYS A C 1
ATOM 1400 O O . LYS A 1 168 ? -11.125 5.092 -3.229 1.00 96.31 168 LYS A O 1
ATOM 1405 N N . LYS A 1 169 ? -11.597 2.953 -2.723 1.00 97.06 169 LYS A N 1
ATOM 1406 C CA . LYS A 1 169 ? -11.874 3.195 -1.299 1.00 97.06 169 LYS A CA 1
ATOM 1407 C C . LYS A 1 169 ? -10.646 3.748 -0.579 1.00 97.06 169 LYS A C 1
ATOM 1409 O O . LYS A 1 169 ? -10.782 4.720 0.159 1.00 97.06 169 LYS A O 1
ATOM 1414 N N . CYS A 1 170 ? -9.462 3.198 -0.848 1.00 97.50 170 CYS A N 1
ATOM 1415 C CA . CYS A 1 170 ? -8.204 3.674 -0.277 1.00 97.50 170 CYS A CA 1
ATOM 1416 C C . CYS A 1 170 ? -7.906 5.124 -0.684 1.00 97.50 170 CYS A C 1
ATOM 1418 O O . CYS A 1 170 ? -7.640 5.959 0.180 1.00 97.50 170 CYS A O 1
ATOM 1420 N N . THR A 1 171 ? -8.032 5.464 -1.973 1.00 96.81 171 THR A N 1
ATOM 1421 C CA . THR A 1 171 ? -7.846 6.842 -2.460 1.00 96.81 171 THR A CA 1
ATOM 1422 C C . THR A 1 171 ? -8.798 7.820 -1.778 1.00 96.81 171 THR A C 1
ATOM 1424 O O . THR A 1 171 ? -8.366 8.855 -1.268 1.00 96.81 171 THR A O 1
ATOM 1427 N N . ILE A 1 172 ? -10.090 7.484 -1.718 1.00 96.88 172 ILE A N 1
ATOM 1428 C CA . ILE A 1 172 ? -11.103 8.340 -1.092 1.00 96.88 172 ILE A CA 1
ATOM 1429 C C . ILE A 1 172 ? -10.828 8.496 0.408 1.00 96.88 172 ILE A C 1
ATOM 1431 O O . ILE A 1 172 ? -10.877 9.618 0.913 1.00 96.88 172 ILE A O 1
ATOM 1435 N N . ALA A 1 173 ? -10.510 7.404 1.110 1.00 97.50 173 ALA A N 1
ATOM 1436 C CA . ALA A 1 173 ? -10.192 7.432 2.533 1.00 97.50 173 ALA A CA 1
ATOM 1437 C C . ALA A 1 173 ? -9.004 8.360 2.807 1.00 97.50 173 ALA A C 1
ATOM 1439 O O . ALA A 1 173 ? -9.133 9.277 3.616 1.00 97.50 173 ALA A O 1
ATOM 1440 N N . ARG A 1 174 ? -7.895 8.200 2.067 1.00 96.69 174 ARG A N 1
ATOM 1441 C CA . ARG A 1 174 ? -6.708 9.064 2.166 1.00 96.69 174 ARG A CA 1
ATOM 1442 C C . ARG A 1 174 ? -7.048 10.533 1.946 1.00 96.69 174 ARG A C 1
ATOM 1444 O O . ARG A 1 174 ? -6.637 11.374 2.741 1.00 96.69 174 ARG A O 1
ATOM 1451 N N . ARG A 1 175 ? -7.815 10.850 0.900 1.00 95.94 175 ARG A N 1
ATOM 1452 C CA . ARG A 1 175 ? -8.229 12.228 0.610 1.00 95.94 175 ARG A CA 1
ATOM 1453 C C . ARG A 1 175 ? -9.028 12.827 1.768 1.00 95.94 175 ARG A C 1
ATOM 1455 O O . ARG A 1 175 ? -8.717 13.927 2.207 1.00 95.94 175 ARG A O 1
ATOM 1462 N N . ILE A 1 176 ? -10.027 12.102 2.276 1.00 97.00 176 ILE A N 1
ATOM 1463 C CA . ILE A 1 176 ? -10.888 12.582 3.365 1.00 97.00 176 ILE A CA 1
ATOM 1464 C C . ILE A 1 176 ? -10.077 12.818 4.637 1.00 97.00 176 ILE A C 1
ATOM 1466 O O . ILE A 1 176 ? -10.196 13.885 5.228 1.00 97.00 176 ILE A O 1
ATOM 1470 N N . ILE A 1 177 ? -9.244 11.858 5.054 1.00 96.38 177 ILE A N 1
ATOM 1471 C CA . ILE A 1 177 ? -8.528 11.996 6.327 1.00 96.38 177 ILE A CA 1
ATOM 1472 C C . ILE A 1 177 ? -7.460 13.092 6.292 1.00 96.38 177 ILE A C 1
ATOM 1474 O O . ILE A 1 177 ? -7.128 13.617 7.348 1.00 96.38 177 ILE A O 1
ATOM 1478 N N . ARG A 1 178 ? -6.934 13.445 5.110 1.00 95.25 178 ARG A N 1
ATOM 1479 C CA . ARG A 1 178 ? -5.883 14.462 4.939 1.00 95.25 178 ARG A CA 1
ATOM 1480 C C . ARG A 1 178 ? -6.414 15.871 4.688 1.00 95.25 178 ARG A C 1
ATOM 1482 O O . ARG A 1 178 ? -5.673 16.833 4.880 1.00 95.25 178 ARG A O 1
ATOM 1489 N N . ASP A 1 179 ? -7.655 16.009 4.236 1.00 95.69 179 ASP A N 1
ATOM 1490 C CA . ASP A 1 179 ? -8.255 17.306 3.932 1.00 95.69 179 ASP A CA 1
ATOM 1491 C C . ASP A 1 179 ? -8.851 17.940 5.197 1.00 95.69 179 ASP A C 1
ATOM 1493 O O . ASP A 1 179 ? -9.860 17.468 5.715 1.00 95.69 179 ASP A O 1
ATOM 1497 N N . LYS A 1 180 ? -8.267 19.056 5.656 1.00 96.38 180 LYS A N 1
ATOM 1498 C CA . LYS A 1 180 ? -8.729 19.833 6.824 1.00 96.38 180 LYS A CA 1
ATOM 1499 C C . LYS A 1 180 ? -10.204 20.245 6.749 1.00 96.38 180 LYS A C 1
ATOM 1501 O O . LYS A 1 180 ? -10.846 20.401 7.783 1.00 96.38 180 LYS A O 1
ATOM 1506 N N . LYS A 1 181 ? -10.754 20.432 5.544 1.00 95.62 181 LYS A N 1
ATOM 1507 C CA . LYS A 1 181 ? -12.171 20.782 5.352 1.00 95.62 181 LYS A CA 1
ATOM 1508 C C . LYS A 1 181 ? -13.088 19.582 5.564 1.00 95.62 181 LYS A C 1
ATOM 1510 O O . LYS A 1 181 ? -14.229 19.752 5.982 1.00 95.62 181 LYS A O 1
ATOM 1515 N N . LEU A 1 182 ? -12.609 18.378 5.250 1.00 96.50 182 LEU A N 1
ATOM 1516 C CA . LEU A 1 182 ? -13.378 17.138 5.380 1.00 96.50 182 LEU A CA 1
ATOM 1517 C C . LEU A 1 182 ? -13.149 16.448 6.730 1.00 96.50 182 LEU A C 1
ATOM 1519 O O . LEU A 1 182 ? -14.030 15.729 7.207 1.00 96.50 182 LEU A O 1
ATOM 1523 N N . ASN A 1 183 ? -11.991 16.682 7.340 1.00 97.62 183 ASN A N 1
ATOM 1524 C CA . ASN A 1 183 ? -11.563 16.119 8.606 1.00 97.62 183 ASN A CA 1
ATOM 1525 C C . ASN A 1 183 ? -10.899 17.197 9.481 1.00 97.62 183 ASN A C 1
ATOM 1527 O O . ASN A 1 183 ? -9.723 17.506 9.274 1.00 97.62 183 ASN A O 1
ATOM 1531 N N . PRO A 1 184 ? -11.600 17.723 10.501 1.00 96.94 184 PRO A N 1
ATOM 1532 C CA . PRO A 1 184 ? -11.005 18.663 11.451 1.00 96.94 184 PRO A CA 1
ATOM 1533 C C . PRO A 1 184 ? -9.792 18.100 12.209 1.00 96.94 184 PRO A C 1
ATOM 1535 O O . PRO A 1 184 ? -8.936 18.864 12.639 1.00 96.94 184 PRO A O 1
ATOM 1538 N N . ASP A 1 185 ? -9.680 16.773 12.336 1.00 97.25 185 ASP A N 1
ATOM 1539 C CA . ASP A 1 185 ? -8.547 16.098 12.975 1.00 97.25 185 ASP A CA 1
ATOM 1540 C C . ASP A 1 185 ? -7.508 15.584 11.956 1.00 97.25 185 ASP A C 1
ATOM 1542 O O . ASP A 1 185 ? -6.808 14.600 12.206 1.00 97.25 185 ASP A O 1
ATOM 1546 N N . SER A 1 186 ? -7.390 16.212 10.779 1.00 97.44 186 SER A N 1
ATOM 1547 C CA . SER A 1 186 ? -6.522 15.706 9.703 1.00 97.44 186 SER A CA 1
ATOM 1548 C C . SER A 1 186 ? -5.053 15.552 10.098 1.00 97.44 186 SER A C 1
ATOM 1550 O O . SER A 1 186 ? -4.361 14.681 9.581 1.00 97.44 186 SER A O 1
ATOM 1552 N N . GLU A 1 187 ? -4.556 16.404 10.996 1.00 96.81 187 GLU A N 1
ATOM 1553 C CA . GLU A 1 187 ? -3.173 16.334 11.487 1.00 96.81 187 GLU A CA 1
ATOM 1554 C C . GLU A 1 187 ? -2.954 15.070 12.327 1.00 96.81 187 GLU A C 1
ATOM 1556 O O . GLU A 1 187 ? -2.061 14.285 12.022 1.00 96.81 187 GLU A O 1
ATOM 1561 N N . ILE A 1 188 ? -3.862 14.781 13.264 1.00 97.44 188 ILE A N 1
ATOM 1562 C CA . ILE A 1 188 ? -3.831 13.553 14.071 1.00 97.44 188 ILE A CA 1
ATOM 1563 C C . ILE A 1 188 ? -3.919 12.307 13.184 1.00 97.44 188 ILE A C 1
ATOM 1565 O O . ILE A 1 188 ? -3.167 11.351 13.367 1.00 97.44 188 ILE A O 1
ATOM 1569 N N . PHE A 1 189 ? -4.801 12.310 12.180 1.00 97.56 189 PHE A N 1
ATOM 1570 C CA . PHE A 1 189 ? -4.900 11.191 11.240 1.00 97.56 189 PHE A CA 1
ATOM 1571 C C . PHE A 1 189 ? -3.646 11.024 10.376 1.00 97.56 189 PHE A C 1
ATOM 1573 O O . PHE A 1 189 ? -3.272 9.889 10.082 1.00 97.56 189 PHE A O 1
ATOM 1580 N N . ASN A 1 190 ? -2.981 12.114 9.985 1.00 95.62 190 ASN A N 1
ATOM 1581 C CA . ASN A 1 190 ? -1.697 12.041 9.289 1.00 95.62 190 ASN A CA 1
ATOM 1582 C C . ASN A 1 190 ? -0.626 11.377 10.157 1.00 95.62 190 ASN A C 1
ATOM 1584 O O . ASN A 1 190 ? 0.108 10.520 9.660 1.00 95.62 190 ASN A O 1
ATOM 1588 N N . ASP A 1 191 ? -0.572 11.708 11.444 1.00 95.94 191 ASP A N 1
ATOM 1589 C CA . ASP A 1 191 ? 0.385 11.108 12.373 1.00 95.94 191 ASP A CA 1
ATOM 1590 C C . ASP A 1 191 ? 0.080 9.624 12.605 1.00 95.94 191 ASP A C 1
ATOM 1592 O O . ASP A 1 191 ? 0.971 8.777 12.485 1.00 95.94 191 ASP A O 1
ATOM 1596 N N . ILE A 1 192 ? -1.190 9.265 12.822 1.00 96.44 192 ILE A N 1
ATOM 1597 C CA . ILE A 1 192 ? -1.614 7.860 12.930 1.00 96.44 192 ILE A CA 1
ATOM 1598 C C . ILE A 1 192 ? -1.248 7.083 11.658 1.00 96.44 192 ILE A C 1
ATOM 1600 O O . ILE A 1 192 ? -0.713 5.967 11.733 1.00 96.44 192 ILE A O 1
ATOM 1604 N N . LEU A 1 193 ? -1.503 7.671 10.486 1.00 96.19 193 LEU A N 1
ATOM 1605 C CA . LEU A 1 193 ? -1.198 7.060 9.200 1.00 96.19 193 LEU A CA 1
ATOM 1606 C C . LEU A 1 193 ? 0.302 6.812 9.050 1.00 96.19 193 LEU A C 1
ATOM 1608 O O . LEU A 1 193 ? 0.702 5.707 8.697 1.00 96.19 193 LEU A O 1
ATOM 1612 N N . ASN A 1 194 ? 1.135 7.811 9.335 1.00 92.62 194 ASN A N 1
ATOM 1613 C CA . ASN A 1 194 ? 2.577 7.737 9.111 1.00 92.62 194 ASN A CA 1
ATOM 1614 C C . ASN A 1 194 ? 3.312 6.875 10.142 1.00 92.62 194 ASN A C 1
ATOM 1616 O O . ASN A 1 194 ? 4.276 6.199 9.776 1.00 92.62 194 ASN A O 1
ATOM 1620 N N . HIS A 1 195 ? 2.867 6.876 11.400 1.00 90.38 195 HIS A N 1
ATOM 1621 C CA . HIS A 1 195 ? 3.601 6.249 12.503 1.00 90.38 195 HIS A CA 1
ATOM 1622 C C . HIS A 1 195 ? 3.058 4.883 12.923 1.00 90.38 195 HIS A C 1
ATOM 1624 O O . HIS A 1 195 ? 3.826 4.061 13.420 1.00 90.38 195 HIS A O 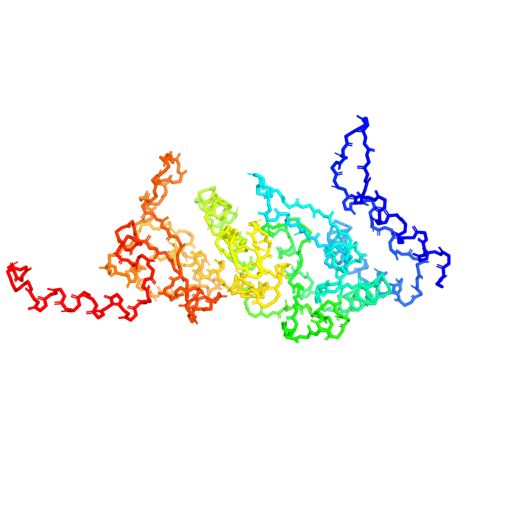1
ATOM 1630 N N . LYS A 1 196 ? 1.766 4.601 12.706 1.00 93.69 196 LYS A N 1
ATOM 1631 C CA . LYS A 1 196 ? 1.158 3.313 13.079 1.00 93.69 196 LYS A CA 1
ATOM 1632 C C . LYS A 1 196 ? 0.698 2.519 11.860 1.00 93.69 196 LYS A C 1
ATOM 1634 O O . LYS A 1 196 ? 1.199 1.417 11.627 1.00 93.69 196 LYS A O 1
ATOM 1639 N N . ILE A 1 197 ? -0.208 3.076 11.053 1.00 97.19 197 ILE A N 1
ATOM 1640 C CA . ILE A 1 197 ? -0.835 2.329 9.947 1.00 97.19 197 ILE A CA 1
ATOM 1641 C C . ILE A 1 197 ? 0.186 1.993 8.861 1.00 97.19 197 ILE A C 1
ATOM 1643 O O . ILE A 1 197 ? 0.284 0.834 8.471 1.00 97.19 197 ILE A O 1
ATOM 1647 N N . LYS A 1 198 ? 0.994 2.962 8.412 1.00 96.00 198 LYS A N 1
ATOM 1648 C CA . LYS A 1 198 ? 2.029 2.762 7.388 1.00 96.00 198 LYS A CA 1
ATOM 1649 C C . LYS A 1 198 ? 2.952 1.602 7.742 1.00 96.00 198 LYS A C 1
ATOM 1651 O O . LYS A 1 198 ? 3.190 0.726 6.914 1.00 96.00 198 LYS A O 1
ATOM 1656 N N . VAL A 1 199 ? 3.448 1.605 8.978 1.00 93.44 199 VAL A N 1
ATOM 1657 C CA . VAL A 1 199 ? 4.393 0.601 9.470 1.00 93.44 199 VAL A CA 1
ATOM 1658 C C . VAL A 1 199 ? 3.759 -0.784 9.431 1.00 93.44 199 VAL A C 1
ATOM 1660 O O . VAL A 1 199 ? 4.377 -1.722 8.941 1.00 93.44 199 VAL A O 1
ATOM 1663 N N . LYS A 1 200 ? 2.514 -0.929 9.897 1.00 95.38 200 LYS A N 1
ATOM 1664 C CA . LYS A 1 200 ? 1.873 -2.246 9.955 1.00 95.38 200 LYS A CA 1
ATOM 1665 C C . LYS A 1 200 ? 1.330 -2.735 8.621 1.00 95.38 200 LYS A C 1
ATOM 1667 O O . LYS A 1 200 ? 1.543 -3.905 8.298 1.00 95.38 200 LYS A O 1
ATOM 1672 N N . ALA A 1 201 ? 0.701 -1.863 7.845 1.00 97.50 201 ALA A N 1
ATOM 1673 C CA . ALA A 1 201 ? 0.095 -2.208 6.567 1.00 97.50 201 ALA A CA 1
ATOM 1674 C C . ALA A 1 201 ? 1.139 -2.431 5.463 1.00 97.50 201 ALA A C 1
ATOM 1676 O O . ALA A 1 201 ? 1.003 -3.359 4.681 1.00 97.50 201 ALA A O 1
ATOM 1677 N N . TYR A 1 202 ? 2.206 -1.628 5.394 1.00 97.06 202 TYR A N 1
ATOM 1678 C CA . TYR A 1 202 ? 3.088 -1.629 4.217 1.00 97.06 202 TYR A CA 1
ATOM 1679 C C . TYR A 1 202 ? 4.475 -2.193 4.460 1.00 97.06 202 TYR A C 1
ATOM 1681 O O . TYR A 1 202 ? 5.124 -2.589 3.492 1.00 97.06 202 TYR A O 1
ATOM 1689 N N . GLN A 1 203 ? 4.945 -2.215 5.706 1.00 95.44 203 GLN A N 1
ATOM 1690 C CA . GLN A 1 203 ? 6.297 -2.657 6.023 1.00 95.44 203 GLN A CA 1
ATOM 1691 C C . GLN A 1 203 ? 6.271 -4.015 6.712 1.00 95.44 203 GLN A C 1
ATOM 1693 O O . GLN A 1 203 ? 5.389 -4.312 7.520 1.00 95.44 203 GLN A O 1
ATOM 1698 N N . THR A 1 204 ? 7.257 -4.850 6.406 1.00 94.31 204 THR A N 1
ATOM 1699 C CA . THR A 1 204 ? 7.511 -6.050 7.201 1.00 94.31 204 THR A CA 1
ATOM 1700 C C . THR A 1 204 ? 7.932 -5.644 8.617 1.00 94.31 204 THR A C 1
ATOM 1702 O O . THR A 1 204 ? 8.522 -4.585 8.841 1.00 94.31 204 THR A O 1
ATOM 1705 N N . ASP A 1 205 ? 7.675 -6.489 9.604 1.00 90.88 205 ASP A N 1
ATOM 1706 C CA . ASP A 1 205 ? 8.380 -6.428 10.876 1.00 90.88 205 ASP A CA 1
ATOM 1707 C C . ASP A 1 205 ? 9.833 -6.905 10.695 1.00 90.88 205 ASP A C 1
ATOM 1709 O O . ASP A 1 205 ? 10.206 -7.515 9.681 1.00 90.88 205 ASP A O 1
ATOM 1713 N N . ARG A 1 206 ? 10.681 -6.589 11.676 1.00 88.56 206 ARG A N 1
ATOM 1714 C CA . ARG A 1 206 ? 12.070 -7.050 11.682 1.00 88.56 206 ARG A CA 1
ATOM 1715 C C . ARG A 1 206 ? 12.097 -8.551 11.971 1.00 88.56 206 ARG A C 1
ATOM 1717 O O . ARG A 1 206 ? 11.636 -8.988 13.023 1.00 88.56 206 ARG A O 1
ATOM 1724 N N . ALA A 1 207 ? 12.654 -9.326 11.050 1.00 87.56 207 ALA A N 1
ATOM 1725 C CA . ALA A 1 207 ? 12.877 -10.756 11.202 1.00 87.56 207 ALA A CA 1
ATOM 1726 C C . ALA A 1 207 ? 14.348 -11.051 10.902 1.00 87.56 207 ALA A C 1
ATOM 1728 O O . ALA A 1 207 ? 14.751 -11.112 9.745 1.00 87.56 207 ALA A O 1
ATOM 1729 N N . GLN A 1 208 ? 15.145 -11.213 11.960 1.00 83.81 208 GLN A N 1
ATOM 1730 C CA . GLN A 1 208 ? 16.588 -11.486 11.874 1.00 83.81 208 GLN A CA 1
ATOM 1731 C C . GLN A 1 208 ? 16.911 -12.987 11.812 1.00 83.81 208 GLN A C 1
ATOM 1733 O O . GLN A 1 208 ? 18.067 -13.376 11.694 1.00 83.81 208 GLN A O 1
ATOM 1738 N N . THR A 1 209 ? 15.898 -13.848 11.895 1.00 80.94 209 THR A N 1
ATOM 1739 C CA . THR A 1 209 ? 16.036 -15.306 11.859 1.00 80.94 209 THR A CA 1
ATOM 1740 C C . THR A 1 209 ? 15.118 -15.904 10.793 1.00 80.94 209 THR A C 1
ATOM 1742 O O . THR A 1 209 ? 14.120 -15.294 10.403 1.00 80.94 209 THR A O 1
ATOM 1745 N N . GLY A 1 210 ? 15.458 -17.106 10.321 1.00 84.56 210 GLY A N 1
ATOM 1746 C CA . GLY A 1 210 ? 14.754 -17.794 9.235 1.00 84.56 210 GLY A CA 1
ATOM 1747 C C . GLY A 1 210 ? 15.383 -17.573 7.855 1.00 84.56 210 GLY A C 1
ATOM 1748 O O . GLY A 1 210 ? 16.309 -16.781 7.699 1.00 84.56 210 GLY A O 1
ATOM 1749 N N . LYS A 1 211 ? 14.873 -18.304 6.853 1.00 87.69 211 LYS A N 1
ATOM 1750 C CA . LYS A 1 211 ? 15.417 -18.335 5.480 1.00 87.69 211 LYS A CA 1
ATOM 1751 C C . LYS A 1 211 ? 15.335 -16.981 4.771 1.00 87.69 211 LYS A C 1
ATOM 1753 O O . LYS A 1 211 ? 16.254 -16.600 4.059 1.00 87.69 211 LYS A O 1
ATOM 1758 N N . PHE A 1 212 ? 14.235 -16.262 4.977 1.00 90.12 212 PHE A N 1
ATOM 1759 C CA . PHE A 1 212 ? 13.990 -14.957 4.371 1.00 90.12 212 PHE A CA 1
ATOM 1760 C C . PHE A 1 212 ? 13.929 -13.918 5.485 1.00 90.12 212 PHE A C 1
ATOM 1762 O O . PHE A 1 212 ? 12.888 -13.710 6.105 1.00 90.12 212 PHE A O 1
ATOM 1769 N N . GLN A 1 213 ? 15.073 -13.321 5.793 1.00 89.75 213 GLN A N 1
ATOM 1770 C CA . GLN A 1 213 ? 15.158 -12.239 6.768 1.00 89.75 213 GLN A CA 1
ATOM 1771 C C . GLN A 1 213 ? 14.595 -10.947 6.166 1.00 89.75 213 GLN A C 1
ATOM 1773 O O . GLN A 1 213 ? 14.659 -10.757 4.953 1.00 89.75 213 GLN A O 1
ATOM 1778 N N . THR A 1 214 ? 14.044 -10.070 7.004 1.00 89.06 214 THR A N 1
ATOM 1779 C CA . THR A 1 214 ? 13.435 -8.805 6.560 1.00 89.06 214 THR A CA 1
ATOM 1780 C C . THR A 1 214 ? 13.710 -7.689 7.551 1.00 89.06 214 THR A C 1
ATOM 1782 O O . THR A 1 214 ? 13.687 -7.915 8.766 1.00 89.06 214 THR A O 1
ATOM 1785 N N . ASN A 1 215 ? 13.882 -6.464 7.058 1.00 89.75 215 ASN A N 1
ATOM 1786 C CA . ASN A 1 215 ? 14.071 -5.293 7.908 1.00 89.75 215 ASN A CA 1
ATOM 1787 C C . ASN A 1 215 ? 13.290 -4.079 7.385 1.00 89.75 215 ASN A C 1
ATOM 1789 O O . ASN A 1 215 ? 13.812 -3.276 6.618 1.00 89.75 215 ASN A O 1
ATOM 1793 N N . ARG A 1 216 ? 12.024 -3.954 7.813 1.00 89.00 216 ARG A N 1
ATOM 1794 C CA . ARG A 1 216 ? 11.129 -2.821 7.493 1.00 89.00 216 ARG A CA 1
ATOM 1795 C C . ARG A 1 216 ? 10.985 -2.500 5.997 1.00 89.00 216 ARG A C 1
ATOM 1797 O O . ARG A 1 216 ? 10.563 -1.396 5.639 1.00 89.00 216 ARG A O 1
ATOM 1804 N N . GLU A 1 217 ? 11.274 -3.460 5.125 1.00 91.75 217 GLU A N 1
ATOM 1805 C CA . GLU A 1 217 ? 11.081 -3.313 3.687 1.00 91.75 217 GLU A CA 1
ATOM 1806 C C . GLU A 1 217 ? 9.593 -3.314 3.330 1.00 91.75 217 GLU A C 1
ATOM 1808 O O . GLU A 1 217 ? 8.734 -3.754 4.102 1.00 91.75 217 GLU A O 1
ATOM 1813 N N . LYS A 1 218 ? 9.278 -2.807 2.138 1.00 95.50 218 LYS A N 1
ATOM 1814 C CA . LYS A 1 218 ? 7.918 -2.850 1.600 1.00 95.50 218 LYS A CA 1
ATOM 1815 C C . LYS A 1 218 ? 7.492 -4.306 1.419 1.00 95.50 218 LYS A C 1
ATOM 1817 O O . LYS A 1 218 ? 8.222 -5.093 0.822 1.00 95.50 218 LYS A O 1
ATOM 1822 N N . ARG A 1 219 ? 6.298 -4.675 1.889 1.00 96.38 219 ARG A N 1
ATOM 1823 C CA . ARG A 1 219 ? 5.838 -6.078 1.899 1.00 96.38 219 ARG A CA 1
ATOM 1824 C C . ARG A 1 219 ? 5.857 -6.740 0.521 1.00 96.38 219 ARG A C 1
ATOM 1826 O O . ARG A 1 219 ? 6.295 -7.881 0.422 1.00 96.38 219 ARG A O 1
ATOM 1833 N N . TRP A 1 220 ? 5.473 -6.018 -0.532 1.00 96.19 220 TRP A N 1
ATOM 1834 C CA . TRP A 1 220 ? 5.507 -6.517 -1.917 1.00 96.19 220 TRP A CA 1
ATOM 1835 C C . TRP A 1 220 ? 6.921 -6.543 -2.525 1.00 96.19 220 TRP A C 1
ATOM 1837 O O . TRP A 1 220 ? 7.086 -6.949 -3.669 1.00 96.19 220 TRP A O 1
ATOM 1847 N N . GLU A 1 221 ? 7.949 -6.085 -1.810 1.00 95.25 221 GLU A N 1
ATOM 1848 C CA . GLU A 1 221 ? 9.357 -6.118 -2.251 1.00 95.25 221 GLU A CA 1
ATOM 1849 C C . GLU A 1 221 ? 10.193 -7.131 -1.469 1.00 95.25 221 GLU A C 1
ATOM 1851 O O . GLU A 1 221 ? 11.263 -7.535 -1.933 1.00 95.25 221 GLU A O 1
ATOM 1856 N N . SER A 1 222 ? 9.658 -7.620 -0.348 1.00 94.69 222 SER A N 1
ATOM 1857 C CA . SER A 1 222 ? 10.190 -8.788 0.347 1.00 94.69 222 SER A CA 1
ATOM 1858 C C . SER A 1 222 ? 10.120 -10.046 -0.523 1.00 94.69 222 SER A C 1
ATOM 1860 O O . SER A 1 222 ? 9.389 -10.112 -1.515 1.00 94.69 222 SER A O 1
ATOM 1862 N N . HIS A 1 223 ? 10.904 -11.063 -0.165 1.00 94.69 223 HIS A N 1
ATOM 1863 C CA . HIS A 1 223 ? 10.881 -12.341 -0.873 1.00 94.69 223 HIS A CA 1
ATOM 1864 C C . HIS A 1 223 ? 9.463 -12.958 -0.822 1.00 94.69 223 HIS A C 1
ATOM 1866 O O . HIS A 1 223 ? 8.897 -13.051 0.267 1.00 94.69 223 HIS A O 1
ATOM 1872 N N . PRO A 1 224 ? 8.872 -13.432 -1.935 1.00 95.62 224 PRO A N 1
ATOM 1873 C CA . PRO A 1 224 ? 7.458 -13.834 -1.973 1.00 95.62 224 PRO A CA 1
ATOM 1874 C C . PRO A 1 224 ? 7.106 -15.083 -1.154 1.00 95.62 224 PRO A C 1
ATOM 1876 O O . PRO A 1 224 ? 5.946 -15.290 -0.792 1.00 95.62 224 PRO A O 1
ATOM 1879 N N . GLN A 1 225 ? 8.106 -15.902 -0.823 1.00 94.25 225 GLN A N 1
ATOM 1880 C CA . GLN A 1 225 ? 7.964 -17.020 0.119 1.00 94.25 225 GLN A CA 1
ATOM 1881 C C . GLN A 1 225 ? 8.068 -16.593 1.595 1.00 94.25 225 GLN A C 1
ATOM 1883 O O . GLN A 1 225 ? 7.935 -17.423 2.491 1.00 94.25 225 GLN A O 1
ATOM 1888 N N . ASN A 1 226 ? 8.322 -15.315 1.881 1.00 93.56 226 ASN A N 1
ATOM 1889 C CA . ASN A 1 226 ? 8.279 -14.798 3.239 1.00 93.56 226 ASN A CA 1
ATOM 1890 C C . ASN A 1 226 ? 6.827 -14.736 3.738 1.00 93.56 226 ASN A C 1
ATOM 1892 O O . ASN A 1 226 ? 5.952 -14.231 3.039 1.00 93.56 226 ASN A O 1
ATOM 1896 N N . TYR A 1 227 ? 6.571 -15.170 4.974 1.00 93.31 227 TYR A N 1
ATOM 1897 C CA . TYR A 1 227 ? 5.244 -15.078 5.601 1.00 93.31 227 TYR A CA 1
ATOM 1898 C C . TYR A 1 227 ? 4.750 -13.628 5.776 1.00 93.31 227 TYR A C 1
ATOM 1900 O O . TYR A 1 227 ? 3.566 -13.389 5.993 1.00 93.31 227 TYR A O 1
ATOM 1908 N N . GLN A 1 228 ? 5.654 -12.648 5.688 1.00 95.12 228 GLN A N 1
ATOM 1909 C CA . GLN A 1 228 ? 5.355 -11.220 5.751 1.00 95.12 228 GLN A CA 1
ATOM 1910 C C . GLN A 1 228 ? 5.088 -10.576 4.389 1.00 95.12 228 GLN A C 1
ATOM 1912 O O . GLN A 1 228 ? 4.664 -9.414 4.366 1.00 95.12 228 GLN A O 1
ATOM 1917 N N . PHE A 1 229 ? 5.332 -11.295 3.287 1.00 96.44 229 PHE A N 1
ATOM 1918 C CA . PHE A 1 229 ? 4.996 -10.820 1.951 1.00 96.44 229 PHE A CA 1
ATOM 1919 C C . PHE A 1 229 ? 3.491 -10.579 1.852 1.00 96.44 229 PHE A C 1
ATOM 1921 O O . PHE A 1 229 ? 2.678 -11.397 2.287 1.00 96.44 229 PHE A O 1
ATOM 1928 N N . ALA A 1 230 ? 3.130 -9.463 1.235 1.00 97.62 230 ALA A N 1
ATOM 1929 C CA . ALA A 1 230 ? 1.754 -9.115 0.938 1.00 97.62 230 ALA A CA 1
ATOM 1930 C C . ALA A 1 230 ? 1.707 -8.352 -0.378 1.00 97.62 230 ALA A C 1
ATOM 1932 O O . ALA A 1 230 ? 2.621 -7.581 -0.689 1.00 97.62 230 ALA A O 1
ATOM 1933 N N . TYR A 1 231 ? 0.630 -8.552 -1.127 1.00 97.88 231 TYR A N 1
ATOM 1934 C CA . TYR A 1 231 ? 0.362 -7.762 -2.314 1.00 97.88 231 TYR A CA 1
ATOM 1935 C C . TYR A 1 231 ? 0.089 -6.307 -1.925 1.00 97.88 231 TYR A C 1
ATOM 1937 O O . TYR A 1 231 ? -0.501 -6.027 -0.879 1.00 97.88 231 TYR A O 1
ATOM 1945 N N . ARG A 1 232 ? 0.476 -5.357 -2.781 1.00 96.62 232 ARG A N 1
ATOM 1946 C CA . ARG A 1 232 ? 0.212 -3.928 -2.548 1.00 96.62 232 ARG A CA 1
ATOM 1947 C C . ARG A 1 232 ? -1.284 -3.648 -2.384 1.00 96.62 232 ARG A C 1
ATOM 1949 O O . ARG A 1 232 ? -1.658 -2.828 -1.547 1.00 96.62 232 ARG A O 1
ATOM 1956 N N . ARG A 1 233 ? -2.136 -4.332 -3.153 1.00 96.25 233 ARG A N 1
ATOM 1957 C CA . ARG A 1 233 ? -3.600 -4.205 -3.039 1.00 96.25 233 ARG A CA 1
ATOM 1958 C C . ARG A 1 233 ? -4.131 -4.634 -1.667 1.00 96.25 233 ARG A C 1
ATOM 1960 O O . ARG A 1 233 ? -5.022 -3.970 -1.143 1.00 96.25 233 ARG A O 1
ATOM 1967 N N . ASP A 1 234 ? -3.534 -5.656 -1.053 1.00 97.88 234 ASP A N 1
ATOM 1968 C CA . ASP A 1 234 ? -3.906 -6.100 0.295 1.00 97.88 234 ASP A CA 1
ATOM 1969 C C . ASP A 1 234 ? -3.478 -5.051 1.328 1.00 97.88 234 ASP A C 1
ATOM 1971 O O . ASP A 1 234 ? -4.265 -4.683 2.197 1.00 97.88 234 ASP A O 1
ATOM 1975 N N . CYS A 1 235 ? -2.276 -4.480 1.181 1.00 97.94 235 CYS A N 1
ATOM 1976 C CA . CYS A 1 235 ? -1.802 -3.381 2.028 1.00 97.94 235 CYS A CA 1
ATOM 1977 C C . CYS A 1 235 ? -2.728 -2.148 1.953 1.00 97.94 235 CYS A C 1
ATOM 1979 O O . CYS A 1 235 ? -3.065 -1.568 2.986 1.00 97.94 235 CYS A O 1
ATOM 1981 N N . ASN A 1 236 ? -3.186 -1.771 0.751 1.00 97.31 236 ASN A N 1
ATOM 1982 C CA . ASN A 1 236 ? -4.143 -0.671 0.547 1.00 97.31 236 ASN A CA 1
ATOM 1983 C C . ASN A 1 236 ? -5.504 -0.955 1.209 1.00 97.31 236 ASN A C 1
ATOM 1985 O O . ASN A 1 236 ? -6.107 -0.068 1.827 1.00 97.31 236 ASN A O 1
ATOM 1989 N N . ALA A 1 237 ? -5.994 -2.191 1.095 1.00 98.00 237 ALA A N 1
ATOM 1990 C CA . ALA A 1 237 ? -7.240 -2.609 1.728 1.00 98.00 237 ALA A CA 1
ATOM 1991 C C . ALA A 1 237 ? -7.115 -2.608 3.262 1.00 98.00 237 ALA A C 1
ATOM 1993 O O . ALA A 1 237 ? -8.012 -2.130 3.955 1.00 98.00 237 ALA A O 1
ATOM 1994 N N . ILE A 1 238 ? -5.972 -3.054 3.792 1.00 98.56 238 ILE A N 1
ATOM 1995 C CA . ILE A 1 238 ? -5.655 -3.011 5.222 1.00 98.56 238 ILE A CA 1
ATOM 1996 C C . ILE A 1 238 ? -5.594 -1.576 5.735 1.00 98.56 238 ILE A C 1
ATOM 1998 O O . ILE A 1 238 ? -6.195 -1.282 6.765 1.00 98.56 238 ILE A O 1
ATOM 2002 N N . GLU A 1 239 ? -4.903 -0.674 5.033 1.00 98.19 239 GLU A N 1
ATOM 2003 C CA . GLU A 1 239 ? -4.874 0.744 5.401 1.00 98.19 239 GLU A CA 1
ATOM 2004 C C . GLU A 1 239 ? -6.294 1.294 5.527 1.00 98.19 239 GLU A C 1
ATOM 2006 O O . GLU A 1 239 ? -6.639 1.901 6.540 1.00 98.19 239 GLU A O 1
ATOM 2011 N N . THR A 1 240 ? -7.122 1.039 4.513 1.00 98.12 240 THR A N 1
ATOM 2012 C CA . THR A 1 240 ? -8.514 1.491 4.494 1.00 98.12 240 THR A CA 1
ATOM 2013 C C . THR A 1 240 ? -9.277 0.928 5.688 1.00 98.12 240 THR A C 1
ATOM 2015 O O . THR A 1 240 ? -9.914 1.684 6.415 1.00 98.12 240 THR A O 1
ATOM 2018 N N . ASN A 1 241 ? -9.170 -0.377 5.945 1.00 98.38 241 ASN A N 1
ATOM 2019 C CA . ASN A 1 241 ? -9.815 -1.022 7.084 1.00 98.38 241 ASN A CA 1
ATOM 2020 C C . ASN A 1 241 ? -9.384 -0.391 8.419 1.00 98.38 241 ASN A C 1
ATOM 2022 O O . ASN A 1 241 ? -10.234 -0.017 9.219 1.00 98.38 241 ASN A O 1
ATOM 2026 N N . LEU A 1 242 ? -8.083 -0.181 8.635 1.00 98.69 242 LEU A N 1
ATOM 2027 C CA . LEU A 1 242 ? -7.560 0.413 9.868 1.00 98.69 242 LEU A CA 1
ATOM 2028 C C . LEU A 1 242 ? -8.007 1.867 10.064 1.00 98.69 242 LEU A C 1
ATOM 2030 O O . LEU A 1 242 ? -8.306 2.253 11.194 1.00 98.69 242 LEU A O 1
ATOM 2034 N N . ILE A 1 243 ? -8.088 2.662 8.990 1.00 98.25 243 ILE A N 1
ATOM 2035 C CA . ILE A 1 243 ? -8.655 4.019 9.032 1.00 98.25 243 ILE A CA 1
ATOM 2036 C C . ILE A 1 243 ? -10.124 3.958 9.454 1.00 98.25 243 ILE A C 1
ATOM 2038 O O . ILE A 1 243 ? -10.545 4.684 10.356 1.00 98.25 243 ILE A O 1
ATOM 2042 N N . ILE A 1 244 ? -10.908 3.083 8.822 1.00 98.19 244 ILE A N 1
ATOM 2043 C CA . ILE A 1 244 ? -12.340 2.949 9.098 1.00 98.19 244 ILE A CA 1
ATOM 2044 C C . ILE A 1 244 ? -12.596 2.445 10.519 1.00 98.19 244 ILE A C 1
ATOM 2046 O O . ILE A 1 244 ? -13.512 2.937 11.173 1.00 98.19 244 ILE A O 1
ATOM 2050 N N . GLN A 1 245 ? -11.771 1.533 11.032 1.00 98.44 245 GLN A N 1
ATOM 2051 C CA . GLN A 1 245 ? -11.842 1.091 12.424 1.00 98.44 245 GLN A CA 1
ATOM 2052 C C . GLN A 1 245 ? -11.641 2.255 13.400 1.00 98.44 245 GLN A C 1
ATOM 2054 O O . GLN A 1 245 ? -12.468 2.409 14.293 1.00 98.44 245 GLN A O 1
ATOM 2059 N N . ILE A 1 246 ? -10.635 3.121 13.195 1.00 98.31 246 ILE A N 1
ATOM 2060 C CA . ILE A 1 246 ? -10.459 4.333 14.024 1.00 98.31 246 ILE A CA 1
ATOM 2061 C C . ILE A 1 246 ? -11.692 5.216 13.935 1.00 98.31 246 ILE A C 1
ATOM 2063 O O . ILE A 1 246 ? -12.162 5.706 14.950 1.00 98.31 246 ILE A O 1
ATOM 2067 N N . CYS A 1 247 ? -12.243 5.403 12.735 1.00 98.00 247 CYS A N 1
ATOM 2068 C CA . CYS A 1 247 ? -13.432 6.229 12.551 1.00 98.00 247 CYS A CA 1
ATOM 2069 C C . CYS A 1 247 ? -14.661 5.660 13.279 1.00 98.00 247 CYS A C 1
ATOM 2071 O O . CYS A 1 247 ? -15.585 6.405 13.579 1.00 98.00 247 CYS A O 1
ATOM 2073 N N . LYS A 1 248 ? -14.658 4.364 13.605 1.00 98.38 248 LYS A N 1
ATOM 2074 C CA . LYS A 1 248 ? -15.666 3.708 14.442 1.00 98.38 248 LYS A CA 1
ATOM 2075 C C . LYS A 1 248 ? -15.320 3.716 15.937 1.00 98.38 248 LYS A C 1
ATOM 2077 O O . LYS A 1 248 ? -16.064 3.125 16.715 1.00 98.38 248 LYS A O 1
ATOM 2082 N N . PHE A 1 249 ? -14.231 4.346 16.377 1.00 98.44 249 PHE A N 1
ATOM 2083 C CA . PHE A 1 249 ? -13.964 4.524 17.808 1.00 98.44 249 PHE A CA 1
ATOM 2084 C C . PHE A 1 249 ? -15.006 5.464 18.422 1.00 98.44 249 PHE A C 1
ATOM 2086 O O . PHE A 1 249 ? -15.583 6.331 17.758 1.00 98.44 249 PHE A O 1
ATOM 2093 N N . LYS A 1 250 ? -15.250 5.312 19.723 1.00 98.38 250 LYS A N 1
ATOM 2094 C CA . LYS A 1 250 ? -16.117 6.231 20.461 1.00 98.38 250 LYS A CA 1
ATOM 2095 C C . LYS A 1 250 ? -15.455 7.611 20.520 1.00 98.38 250 LYS A C 1
ATOM 2097 O O . LYS A 1 250 ? -14.288 7.706 20.877 1.00 98.38 250 LYS A O 1
ATOM 2102 N N . GLY A 1 251 ? -16.201 8.668 20.195 1.00 97.31 251 GLY A N 1
ATOM 2103 C CA . GLY A 1 251 ? -15.725 10.059 20.296 1.00 97.31 251 GLY A CA 1
ATOM 2104 C C . GLY A 1 251 ? -15.126 10.660 19.017 1.00 97.31 251 GLY A C 1
ATOM 2105 O O . GLY A 1 251 ? -14.690 11.804 19.039 1.00 97.31 251 GLY A O 1
ATOM 2106 N N . VAL A 1 252 ? -15.131 9.945 17.886 1.00 97.50 252 VAL A N 1
ATOM 2107 C CA . VAL A 1 252 ? -14.639 10.490 16.605 1.00 97.50 252 VAL A CA 1
ATOM 2108 C C . VAL A 1 252 ? -15.464 11.695 16.146 1.00 97.50 252 VAL A C 1
ATOM 2110 O O . VAL A 1 252 ? -16.687 11.748 16.307 1.00 97.50 252 VAL A O 1
ATOM 2113 N N . ASN A 1 253 ? -14.788 12.653 15.508 1.00 97.31 253 ASN A N 1
ATOM 2114 C CA . ASN A 1 253 ? -15.396 13.857 14.962 1.00 97.31 253 ASN A CA 1
ATOM 2115 C C . ASN A 1 253 ? -16.564 13.555 13.995 1.00 97.31 253 ASN A C 1
ATOM 2117 O O . ASN A 1 253 ? -16.422 12.847 12.993 1.00 97.31 253 ASN A O 1
ATOM 2121 N N . LYS A 1 254 ? -17.730 14.159 14.261 1.00 96.38 254 LYS A N 1
ATOM 2122 C CA . LYS A 1 254 ? -18.959 13.947 13.477 1.00 96.38 254 LYS A CA 1
ATOM 2123 C C . LYS A 1 254 ? -18.869 14.461 12.034 1.00 96.38 254 LYS A C 1
ATOM 2125 O O . LYS A 1 254 ? -19.549 13.913 11.165 1.00 96.38 254 LYS A O 1
ATOM 2130 N N . VAL A 1 255 ? -18.046 15.480 11.763 1.00 97.25 255 VAL A N 1
ATOM 2131 C CA . VAL A 1 255 ? -17.828 16.012 10.403 1.00 97.25 255 VAL A CA 1
ATOM 2132 C C . VAL A 1 255 ? -17.109 14.969 9.551 1.00 97.25 255 VAL A C 1
ATOM 2134 O O . VAL A 1 255 ? -17.571 14.652 8.454 1.00 97.25 255 VAL A O 1
ATOM 2137 N N . LEU A 1 256 ? -16.044 14.366 10.091 1.00 97.38 256 LEU A N 1
ATOM 2138 C CA . LEU A 1 256 ? -15.336 13.261 9.444 1.00 97.38 256 LEU A CA 1
ATOM 2139 C C . LEU A 1 256 ? -16.290 12.088 9.168 1.00 97.38 256 LEU A C 1
ATOM 2141 O O . LEU A 1 256 ? -16.382 11.627 8.030 1.00 97.38 256 LEU A O 1
ATOM 2145 N N . LEU A 1 257 ? -17.044 11.649 10.181 1.00 96.88 257 LEU A N 1
ATOM 2146 C CA . LEU A 1 257 ? -18.026 10.566 10.043 1.00 96.88 257 LEU A CA 1
ATOM 2147 C C . LEU A 1 257 ? -19.058 10.837 8.940 1.00 96.88 257 LEU A C 1
ATOM 2149 O O . LEU A 1 257 ? -19.283 9.981 8.085 1.00 96.88 257 LEU A O 1
ATOM 2153 N N . SER A 1 258 ? -19.640 12.039 8.918 1.00 96.88 258 SER A N 1
ATOM 2154 C CA . SER A 1 258 ? -20.636 12.430 7.910 1.00 96.88 258 SER A CA 1
ATOM 2155 C C . SER A 1 258 ? -20.054 12.379 6.495 1.00 96.88 258 SER A C 1
ATOM 2157 O O . SER A 1 258 ? -20.705 11.898 5.564 1.00 96.88 258 SER A O 1
ATOM 2159 N N . ASN A 1 259 ? -18.804 12.819 6.322 1.00 97.62 259 ASN A N 1
ATOM 2160 C CA . ASN A 1 259 ? -18.119 12.735 5.036 1.00 97.62 259 ASN A CA 1
ATOM 2161 C C . ASN A 1 259 ? -17.861 11.278 4.629 1.00 97.62 259 ASN A C 1
ATOM 2163 O O . ASN A 1 259 ? -18.188 10.897 3.507 1.00 97.62 259 ASN A O 1
ATOM 2167 N N . LEU A 1 260 ? -17.361 10.431 5.529 1.00 96.81 260 LEU A N 1
ATOM 2168 C CA . LEU A 1 260 ? -17.149 9.008 5.237 1.00 96.81 260 LEU A CA 1
ATOM 2169 C C . LEU A 1 260 ? -18.451 8.293 4.843 1.00 96.81 260 LEU A C 1
ATOM 2171 O O . LEU A 1 260 ? -18.452 7.499 3.901 1.00 96.81 260 LEU A O 1
ATOM 2175 N N . GLN A 1 261 ? -19.569 8.620 5.497 1.00 97.25 261 GLN A N 1
ATOM 2176 C CA . GLN A 1 261 ? -20.896 8.097 5.156 1.00 97.25 261 GLN A CA 1
ATOM 2177 C C . GLN A 1 261 ? -21.386 8.587 3.789 1.00 97.25 261 GLN A C 1
ATOM 2179 O O . GLN A 1 261 ? -21.896 7.794 2.996 1.00 97.25 261 GLN A O 1
ATOM 2184 N N . LYS A 1 262 ? -21.179 9.871 3.462 1.00 96.94 262 LYS A N 1
ATOM 2185 C CA . LYS A 1 262 ? -21.501 10.434 2.139 1.00 96.94 262 LYS A CA 1
ATOM 2186 C C . LYS A 1 262 ? -20.783 9.687 1.013 1.00 96.94 262 LYS A C 1
ATOM 2188 O O . LYS A 1 262 ? -21.377 9.431 -0.031 1.00 96.94 262 LYS A O 1
ATOM 2193 N N . TYR A 1 263 ? -19.526 9.309 1.237 1.00 95.19 263 TYR A N 1
ATOM 2194 C CA . TYR A 1 263 ? -18.729 8.535 0.285 1.00 95.19 263 TYR A CA 1
ATOM 2195 C C . TYR A 1 263 ? -18.917 7.011 0.402 1.00 95.19 263 TYR A C 1
ATOM 2197 O O . TYR A 1 263 ? -18.208 6.267 -0.273 1.00 95.19 263 TYR A O 1
ATOM 2205 N N . LYS A 1 264 ? -19.877 6.539 1.214 1.00 96.06 264 LYS A N 1
ATOM 2206 C CA . LYS A 1 264 ? -20.191 5.114 1.426 1.00 96.06 264 LYS A CA 1
ATOM 2207 C C . LYS A 1 264 ? -18.989 4.281 1.900 1.00 96.06 264 LYS A C 1
ATOM 2209 O O . LYS A 1 264 ? -18.859 3.112 1.546 1.00 96.06 264 LYS A O 1
ATOM 2214 N N . LEU A 1 265 ? -18.099 4.886 2.689 1.00 96.50 265 LEU A N 1
ATOM 2215 C CA . LEU A 1 265 ? -17.002 4.177 3.357 1.00 96.50 265 LEU A CA 1
ATOM 2216 C C . LEU A 1 265 ? -17.415 3.610 4.722 1.00 96.50 265 LEU A C 1
ATOM 2218 O O . LEU A 1 265 ? -16.816 2.646 5.190 1.00 96.50 265 LEU A O 1
ATOM 2222 N N . ILE A 1 266 ? -18.432 4.205 5.352 1.00 96.12 266 ILE A N 1
ATOM 2223 C CA . ILE A 1 266 ? -19.057 3.732 6.593 1.00 96.12 266 ILE A CA 1
ATOM 2224 C C . ILE A 1 266 ? -20.571 3.808 6.419 1.00 96.12 266 ILE A C 1
ATOM 2226 O O . ILE A 1 266 ? -21.081 4.751 5.811 1.00 96.12 266 ILE A O 1
ATOM 2230 N N . ASP A 1 267 ? -21.291 2.836 6.965 1.00 95.88 267 ASP A N 1
ATOM 2231 C CA . ASP A 1 267 ? -22.749 2.841 6.975 1.00 95.88 267 ASP A CA 1
ATOM 2232 C C . ASP A 1 267 ? -23.321 3.952 7.869 1.00 95.88 267 ASP A C 1
ATOM 2234 O O . ASP A 1 267 ? -22.682 4.448 8.801 1.00 95.88 267 ASP A O 1
ATOM 2238 N N . LYS A 1 268 ? -24.574 4.346 7.610 1.00 93.12 268 LYS A N 1
ATOM 2239 C CA . LYS A 1 268 ? -25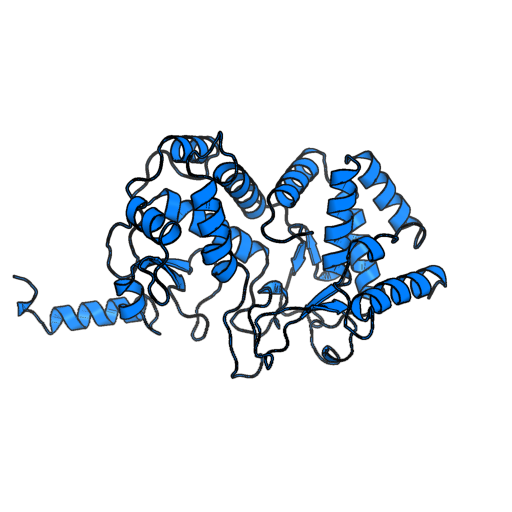.275 5.337 8.449 1.00 93.12 268 LYS A CA 1
ATOM 2240 C C . LYS A 1 268 ? -25.439 4.864 9.895 1.00 93.12 268 LYS A C 1
ATOM 2242 O O . LYS A 1 268 ? -25.396 5.678 10.813 1.00 93.12 268 LYS A O 1
ATOM 2247 N N . LYS A 1 269 ? -25.636 3.558 10.078 1.00 95.31 269 LYS A N 1
ATOM 2248 C CA . LYS A 1 269 ? -25.700 2.884 11.374 1.00 95.31 269 LYS A CA 1
ATOM 2249 C C . LYS A 1 269 ? -24.525 1.921 11.453 1.00 95.31 269 LYS A C 1
ATOM 2251 O O . LYS A 1 269 ? -24.352 1.110 10.551 1.00 95.31 269 LYS A O 1
ATOM 2256 N N . PHE A 1 270 ? -23.729 2.028 12.506 1.00 96.38 270 PHE A N 1
ATOM 2257 C CA . PHE A 1 270 ? -22.596 1.149 12.759 1.00 96.38 270 PHE A CA 1
ATOM 2258 C C . PHE A 1 270 ? -22.395 0.998 14.265 1.00 96.38 270 PHE A C 1
ATOM 2260 O O . PHE A 1 270 ? -22.720 1.909 15.027 1.00 96.38 270 PHE A O 1
ATOM 2267 N N . ASP A 1 271 ? -21.817 -0.127 14.672 1.00 97.50 271 ASP A N 1
ATOM 2268 C CA . ASP A 1 271 ? -21.378 -0.337 16.048 1.00 97.50 271 ASP A CA 1
ATOM 2269 C C . ASP A 1 271 ? -19.991 0.257 16.275 1.00 97.50 271 ASP A C 1
ATOM 2271 O O . ASP A 1 271 ? -19.130 0.231 15.384 1.00 97.50 271 ASP A O 1
ATOM 2275 N N . PHE A 1 272 ? -19.754 0.758 17.490 1.00 98.19 272 PHE A N 1
ATOM 2276 C CA . PHE A 1 272 ? -18.416 1.186 17.873 1.00 98.19 272 PHE A CA 1
ATOM 2277 C C . PHE A 1 272 ? -17.434 0.022 17.781 1.00 98.19 272 PHE A C 1
ATOM 2279 O O . PHE A 1 272 ? -17.738 -1.108 18.172 1.00 98.19 272 PHE A O 1
ATOM 2286 N N . TYR A 1 273 ? -16.235 0.315 17.285 1.00 98.38 273 TYR A N 1
ATOM 2287 C CA . TYR A 1 273 ? -15.186 -0.682 17.187 1.00 98.38 273 TYR A CA 1
ATOM 2288 C C . TYR A 1 273 ? -14.733 -1.106 18.587 1.00 98.38 273 TYR A C 1
ATOM 2290 O O . TYR A 1 273 ? -14.431 -0.276 19.451 1.00 98.38 273 TYR A O 1
ATOM 2298 N N . LYS A 1 274 ? -14.676 -2.421 18.786 1.00 98.31 274 LYS A N 1
ATOM 2299 C CA . LYS A 1 274 ? -14.233 -3.053 20.024 1.00 98.31 274 LYS A CA 1
ATOM 2300 C C . LYS A 1 274 ? -12.892 -3.729 19.804 1.00 98.31 274 LYS A C 1
ATOM 2302 O O . LYS A 1 274 ? -12.650 -4.285 18.734 1.00 98.31 274 LYS A O 1
ATOM 2307 N N . CYS A 1 275 ? -12.047 -3.729 20.829 1.00 98.00 275 CYS A N 1
ATOM 2308 C CA . CYS A 1 275 ? -10.880 -4.596 20.854 1.00 98.00 275 CYS A CA 1
ATOM 2309 C C . CYS A 1 275 ? -11.354 -6.052 20.682 1.00 98.00 275 CYS A C 1
ATOM 2311 O O . CYS A 1 275 ? -12.144 -6.522 21.501 1.00 98.00 275 CYS A O 1
ATOM 2313 N N . PRO A 1 276 ? -10.888 -6.788 19.662 1.00 96.38 276 PRO A N 1
ATOM 2314 C CA . PRO A 1 276 ? -11.354 -8.149 19.392 1.00 96.38 276 PRO A CA 1
ATOM 2315 C C . PRO A 1 276 ? -10.936 -9.158 20.470 1.00 96.38 276 PRO A C 1
ATOM 2317 O O . PRO A 1 276 ? -11.459 -10.266 20.495 1.00 96.38 276 PRO A O 1
ATOM 2320 N N . ILE A 1 277 ? -10.002 -8.780 21.350 1.00 96.50 277 ILE A N 1
ATOM 2321 C CA . ILE A 1 277 ? -9.504 -9.622 22.440 1.00 96.50 277 ILE A CA 1
ATOM 2322 C C . ILE A 1 277 ? -10.246 -9.347 23.750 1.00 96.50 277 ILE A C 1
ATOM 2324 O O . ILE A 1 277 ? -10.707 -10.283 24.393 1.00 96.50 277 ILE A O 1
ATOM 2328 N N . THR A 1 278 ? -10.362 -8.077 24.155 1.00 95.81 278 THR A N 1
ATOM 2329 C CA . THR A 1 278 ? -10.975 -7.715 25.448 1.00 95.81 278 THR A CA 1
ATOM 2330 C C . THR A 1 278 ? -12.466 -7.409 25.347 1.00 95.81 278 THR A C 1
ATOM 2332 O O . THR A 1 278 ? -13.171 -7.466 26.344 1.00 95.81 278 THR A O 1
ATOM 2335 N N . GLY A 1 279 ? -12.971 -7.088 24.153 1.00 95.94 279 GLY A N 1
ATOM 2336 C CA . GLY A 1 279 ? -14.348 -6.638 23.944 1.00 95.94 279 GLY A CA 1
ATOM 2337 C C . GLY A 1 279 ? -14.587 -5.161 24.283 1.00 95.94 279 GLY A C 1
ATOM 2338 O O . GLY A 1 279 ? -15.688 -4.659 24.038 1.00 95.94 279 GLY A O 1
ATOM 2339 N N . ASP A 1 280 ? -13.575 -4.448 24.783 1.00 97.06 280 ASP A N 1
ATOM 2340 C CA . ASP A 1 280 ? -13.701 -3.042 25.168 1.00 97.06 280 ASP A CA 1
ATOM 2341 C C . ASP A 1 280 ? -13.904 -2.141 23.956 1.00 97.06 280 ASP A C 1
ATOM 2343 O O . ASP A 1 280 ? -13.214 -2.269 22.941 1.00 97.06 280 ASP A O 1
ATOM 2347 N N . VAL A 1 281 ? -14.812 -1.175 24.083 1.00 98.19 281 VAL A N 1
ATOM 2348 C CA . VAL A 1 281 ? -14.979 -0.117 23.084 1.00 98.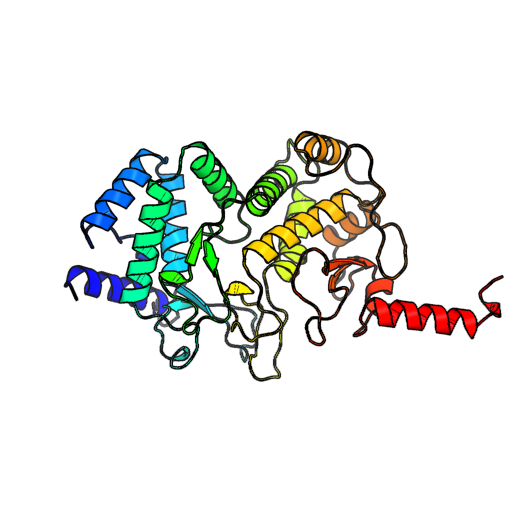19 281 VAL A CA 1
ATOM 2349 C C . VAL A 1 281 ? -13.759 0.798 23.117 1.00 98.19 281 VAL A C 1
ATOM 2351 O O . VAL A 1 281 ? -13.450 1.391 24.149 1.00 98.19 281 VAL A O 1
ATOM 2354 N N . LEU A 1 282 ? -13.093 0.953 21.973 1.00 98.19 282 LEU A N 1
ATOM 2355 C CA . LEU A 1 282 ? -11.932 1.830 21.862 1.00 98.19 282 LEU A CA 1
ATOM 2356 C C . LEU A 1 282 ? -12.364 3.299 21.748 1.00 98.19 282 LEU A C 1
ATOM 2358 O O . LEU A 1 282 ? -13.319 3.629 21.038 1.00 98.19 282 LEU A O 1
ATOM 2362 N N . ASN A 1 283 ? -11.658 4.181 22.458 1.00 98.12 283 ASN A N 1
ATOM 2363 C CA . ASN A 1 283 ? -11.953 5.610 22.528 1.00 98.12 283 ASN A CA 1
ATOM 2364 C C . ASN A 1 283 ? -10.959 6.420 21.681 1.00 98.12 283 ASN A C 1
ATOM 2366 O O . ASN A 1 283 ? -9.744 6.240 21.767 1.00 98.12 283 ASN A O 1
ATOM 2370 N N . TYR A 1 284 ? -11.488 7.314 20.850 1.00 98.19 284 TYR A N 1
ATOM 2371 C CA . TYR A 1 284 ? -10.704 8.164 19.966 1.00 98.19 284 TYR A CA 1
ATOM 2372 C C . TYR A 1 284 ? -9.926 9.250 20.712 1.00 98.19 284 TYR A C 1
ATOM 2374 O O . TYR A 1 284 ? -8.790 9.526 20.339 1.00 98.19 284 TYR A O 1
ATOM 2382 N N . ASP A 1 285 ? -10.483 9.831 21.775 1.00 97.31 285 ASP A N 1
ATOM 2383 C CA . ASP A 1 285 ? -9.802 10.875 22.547 1.00 97.31 285 ASP A CA 1
ATOM 2384 C C . ASP A 1 285 ? -8.551 10.329 23.241 1.00 97.31 285 ASP A C 1
ATOM 2386 O O . ASP A 1 285 ? -7.535 11.019 23.331 1.00 97.31 285 ASP A O 1
ATOM 2390 N N . ASP A 1 286 ? -8.588 9.069 23.673 1.00 96.62 286 ASP A N 1
ATOM 2391 C CA . ASP A 1 286 ? -7.432 8.396 24.266 1.00 96.62 286 ASP A CA 1
ATOM 2392 C C . ASP A 1 286 ? -6.356 8.103 23.213 1.00 96.62 286 ASP A C 1
ATOM 2394 O O . ASP A 1 286 ? -5.171 8.338 23.461 1.00 96.62 286 ASP A O 1
ATOM 2398 N N . LEU A 1 287 ? -6.756 7.668 22.009 1.00 96.81 287 LEU A N 1
ATOM 2399 C CA . LEU A 1 287 ? -5.831 7.517 20.882 1.00 96.81 287 LEU A CA 1
ATOM 2400 C C . LEU A 1 287 ? -5.210 8.868 20.505 1.00 96.81 287 LEU A C 1
ATOM 2402 O O . LEU A 1 287 ? -3.997 8.960 20.334 1.00 96.81 287 LEU A O 1
ATOM 2406 N N . LYS A 1 288 ? -6.021 9.925 20.408 1.00 96.56 288 LYS A N 1
ATOM 2407 C CA . LYS A 1 288 ? -5.572 11.283 20.088 1.00 96.56 288 LYS A CA 1
ATOM 2408 C C . LYS A 1 288 ? -4.555 11.783 21.112 1.00 96.56 288 LYS A C 1
ATOM 2410 O O . LYS A 1 288 ? -3.492 12.250 20.714 1.00 96.56 288 LYS A O 1
ATOM 2415 N N . LYS A 1 289 ? -4.826 11.615 22.411 1.00 95.19 289 LYS A N 1
ATOM 2416 C CA . LYS A 1 289 ? -3.876 11.950 23.486 1.00 95.19 289 LYS A CA 1
ATOM 2417 C C . LYS A 1 289 ? -2.559 11.185 23.353 1.00 95.19 289 LYS A C 1
ATOM 2419 O O . LYS A 1 289 ? -1.512 11.804 23.496 1.00 95.19 289 LYS A O 1
ATOM 2424 N N . GLU A 1 290 ? -2.591 9.881 23.057 1.00 94.25 290 GLU A N 1
ATOM 2425 C CA . GLU A 1 290 ? -1.367 9.086 22.854 1.00 94.25 290 GLU A CA 1
ATOM 2426 C C . GLU A 1 290 ? -0.539 9.592 21.666 1.00 94.25 290 GLU A C 1
ATOM 2428 O O . GLU A 1 290 ? 0.687 9.624 21.741 1.00 94.25 290 GLU A O 1
ATOM 2433 N N . ILE A 1 291 ? -1.194 9.989 20.573 1.00 94.44 291 ILE A N 1
ATOM 2434 C CA . ILE A 1 291 ? -0.512 10.500 19.378 1.00 94.44 291 ILE A CA 1
ATOM 2435 C C . ILE A 1 291 ? 0.094 11.882 19.635 1.00 94.44 291 ILE A C 1
ATOM 2437 O O . ILE A 1 291 ? 1.228 12.127 19.233 1.00 94.44 291 ILE A O 1
ATOM 2441 N N . THR A 1 292 ? -0.625 12.769 20.328 1.00 93.81 292 THR A N 1
ATOM 2442 C CA . THR A 1 292 ? -0.133 14.114 20.666 1.00 93.81 292 THR A CA 1
ATOM 2443 C C . THR A 1 292 ? 0.958 14.086 21.740 1.00 93.81 292 THR A C 1
ATOM 2445 O O . THR A 1 292 ? 1.894 14.880 21.683 1.00 93.81 292 THR A O 1
ATOM 2448 N N . TYR A 1 293 ? 0.868 13.167 22.703 1.00 92.81 293 TYR A N 1
ATOM 2449 C CA . TYR A 1 293 ? 1.787 13.064 23.838 1.00 92.81 293 TYR A CA 1
ATOM 2450 C C . TYR A 1 293 ? 2.351 11.640 23.958 1.00 92.81 293 TYR A C 1
ATOM 2452 O O . TYR A 1 293 ? 2.016 10.910 24.899 1.00 92.81 293 TYR A O 1
ATOM 2460 N N . PRO A 1 294 ? 3.206 11.214 23.009 1.00 88.38 294 PRO A N 1
A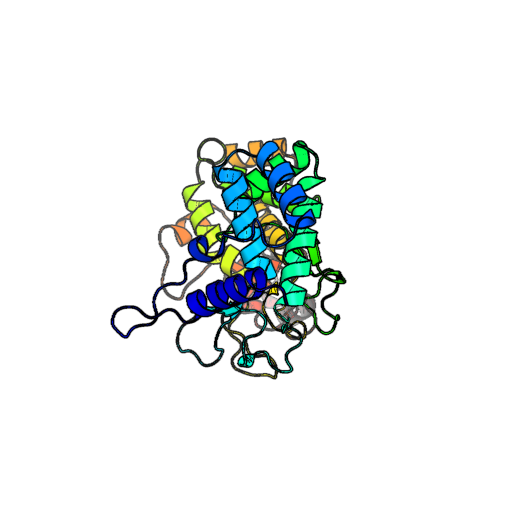TOM 2461 C CA . PRO A 1 294 ? 3.713 9.852 22.982 1.00 88.38 294 PRO A CA 1
ATOM 2462 C C . PRO A 1 294 ? 4.625 9.585 24.182 1.00 88.38 294 PRO A C 1
ATOM 2464 O O . PRO A 1 294 ? 5.595 10.302 24.428 1.00 88.38 294 PRO A O 1
ATOM 2467 N N . GLN A 1 295 ? 4.349 8.503 24.908 1.00 86.88 295 GLN A N 1
ATOM 2468 C CA . GLN A 1 295 ? 5.241 8.000 25.949 1.00 86.88 295 GLN A CA 1
ATOM 2469 C C . GLN A 1 295 ? 6.158 6.927 25.367 1.00 86.88 295 GLN A C 1
ATOM 2471 O O . GLN A 1 295 ? 5.700 5.896 24.871 1.00 86.88 295 GLN A O 1
ATOM 2476 N N . HIS A 1 296 ? 7.470 7.151 25.443 1.00 79.94 296 HIS A N 1
ATOM 2477 C CA . HIS A 1 296 ? 8.443 6.206 24.907 1.00 79.94 296 HIS A CA 1
ATOM 2478 C C . HIS A 1 296 ? 8.268 4.808 25.530 1.00 79.94 296 HIS A C 1
ATOM 2480 O O . HIS A 1 296 ? 8.228 4.653 26.749 1.00 79.94 296 HIS A O 1
ATOM 2486 N N . GLY A 1 297 ? 8.169 3.780 24.682 1.00 77.31 297 GLY A N 1
ATOM 2487 C CA . GLY A 1 297 ? 8.035 2.383 25.108 1.00 77.31 297 GLY A CA 1
ATOM 2488 C C . GLY A 1 297 ? 6.639 1.965 25.586 1.00 77.31 297 GLY A C 1
ATOM 2489 O O . GLY A 1 297 ? 6.471 0.813 25.984 1.00 77.31 297 GLY A O 1
ATOM 2490 N N . LYS A 1 298 ? 5.630 2.845 25.530 1.00 82.75 298 LYS A N 1
ATOM 2491 C CA . LYS A 1 298 ? 4.241 2.511 25.874 1.00 82.75 298 LYS A CA 1
ATOM 2492 C C . LYS A 1 298 ? 3.300 2.847 24.725 1.00 82.75 298 LYS A C 1
ATOM 2494 O O . LYS A 1 298 ? 3.409 3.892 24.098 1.00 82.75 298 LYS A O 1
ATOM 2499 N N . SER A 1 299 ? 2.361 1.945 24.460 1.00 87.31 299 SER A N 1
ATOM 2500 C CA . SER A 1 299 ? 1.270 2.193 23.524 1.00 87.31 299 SER A CA 1
ATOM 2501 C C . SER A 1 299 ? 0.014 1.478 24.003 1.00 87.31 299 SER A C 1
ATOM 2503 O O . SER A 1 299 ? 0.008 0.252 24.155 1.00 87.31 299 SER A O 1
ATOM 2505 N N . ASN A 1 300 ? -1.028 2.266 24.251 1.00 92.44 300 ASN A N 1
ATOM 2506 C CA . ASN A 1 300 ? -2.354 1.807 24.628 1.00 92.44 300 ASN A CA 1
ATOM 2507 C C . ASN A 1 300 ? -3.148 1.295 23.422 1.00 92.44 300 ASN A C 1
ATOM 2509 O O . ASN A 1 300 ? -4.068 0.498 23.595 1.00 92.44 300 ASN A O 1
ATOM 2513 N N . PHE A 1 301 ? -2.754 1.711 22.214 1.00 95.81 301 PHE A N 1
ATOM 2514 C CA . PHE A 1 301 ? -3.379 1.319 20.955 1.00 95.81 301 PHE A CA 1
ATOM 2515 C C . PHE A 1 301 ? -2.373 0.678 20.009 1.00 95.81 301 PHE A C 1
ATOM 2517 O O . PHE A 1 301 ? -1.521 1.351 19.413 1.00 95.81 301 PHE A O 1
ATOM 2524 N N . GLN A 1 302 ? -2.513 -0.628 19.818 1.00 94.81 302 GLN A N 1
ATOM 2525 C CA . GLN A 1 302 ? -1.663 -1.402 18.924 1.00 94.81 302 GLN A CA 1
ATOM 2526 C C . GLN A 1 302 ? -2.431 -1.831 17.680 1.00 94.81 302 GLN A C 1
ATOM 2528 O O . GLN A 1 302 ? -3.648 -1.967 17.704 1.00 94.81 302 GLN A O 1
ATOM 2533 N N . VAL A 1 303 ? -1.705 -2.054 16.590 1.00 96.06 303 VAL A N 1
ATOM 2534 C CA . VAL A 1 303 ? -2.241 -2.695 15.388 1.00 96.06 303 VAL A CA 1
ATOM 2535 C C . VAL A 1 303 ? -1.568 -4.053 15.270 1.00 96.06 303 VAL A C 1
ATOM 2537 O O . VAL A 1 303 ? -0.340 -4.127 15.141 1.00 96.06 303 VAL A O 1
ATOM 2540 N N . GLY A 1 304 ? -2.370 -5.112 15.338 1.00 94.50 304 GLY A N 1
ATOM 2541 C CA . GLY A 1 304 ? -1.899 -6.493 15.397 1.00 94.50 304 GLY A CA 1
ATOM 2542 C C . GLY A 1 304 ? -2.663 -7.410 14.452 1.00 94.50 304 GLY A C 1
ATOM 2543 O O . GLY A 1 304 ? -3.764 -7.084 14.001 1.00 94.50 304 GLY A O 1
ATOM 2544 N N . HIS A 1 305 ? -2.054 -8.556 14.142 1.00 96.56 305 HIS A N 1
ATOM 2545 C CA . HIS A 1 305 ? -2.717 -9.633 13.412 1.00 96.56 305 HIS A CA 1
ATOM 2546 C C . HIS A 1 305 ? -3.545 -10.480 14.373 1.00 96.56 305 HIS A C 1
ATOM 2548 O O . HIS A 1 305 ? -3.026 -10.853 15.418 1.00 96.56 305 HIS A O 1
ATOM 2554 N N . LEU A 1 306 ? -4.796 -10.799 14.033 1.00 95.44 306 LEU A N 1
ATOM 2555 C CA . LEU A 1 306 ? -5.676 -11.607 14.897 1.00 95.44 306 LEU A CA 1
ATOM 2556 C C . LEU A 1 306 ? -5.210 -13.068 14.961 1.00 95.44 306 LEU A C 1
ATOM 2558 O O . LEU A 1 306 ? -5.187 -13.685 16.023 1.00 95.44 306 LEU A O 1
ATOM 2562 N N . ASP A 1 307 ? -4.738 -13.569 13.828 1.00 95.69 307 ASP A N 1
ATOM 2563 C CA . ASP A 1 307 ? -3.997 -14.806 13.682 1.00 95.69 307 ASP A CA 1
ATOM 2564 C C . ASP A 1 307 ? -2.554 -14.472 13.266 1.00 95.69 307 ASP A C 1
ATOM 2566 O O . ASP A 1 307 ? -2.338 -13.851 12.214 1.00 95.69 307 ASP A O 1
ATOM 2570 N N . PRO A 1 308 ? -1.539 -14.855 14.062 1.00 93.75 308 PRO A N 1
ATOM 2571 C CA . PRO A 1 308 ? -0.146 -14.526 13.780 1.00 93.75 308 PRO A CA 1
ATOM 2572 C C . PRO A 1 308 ? 0.339 -15.044 12.421 1.00 93.75 308 PRO A C 1
ATOM 2574 O O . PRO A 1 308 ? 0.150 -16.213 12.076 1.00 93.75 308 PRO A O 1
ATOM 2577 N N . LEU A 1 309 ? 1.064 -14.197 11.680 1.00 93.31 309 LEU A N 1
ATOM 2578 C CA . LEU A 1 309 ? 1.562 -14.531 10.336 1.00 93.31 309 LEU A CA 1
ATOM 2579 C C . LEU A 1 309 ? 2.529 -15.728 10.311 1.00 93.31 309 LEU A C 1
ATOM 2581 O O . LEU A 1 309 ? 2.599 -16.440 9.318 1.00 93.31 309 LEU A O 1
ATOM 2585 N N . LYS A 1 310 ? 3.284 -15.960 11.395 1.00 89.00 310 LYS A N 1
ATOM 2586 C CA . LYS A 1 310 ? 4.222 -17.095 11.501 1.00 89.00 310 LYS A CA 1
ATOM 2587 C C . LYS A 1 310 ? 3.533 -18.453 11.649 1.00 89.00 310 LYS A C 1
ATOM 2589 O O . LYS A 1 310 ? 4.197 -19.471 11.495 1.00 89.00 310 LYS A O 1
ATOM 2594 N N . LEU A 1 311 ? 2.253 -18.461 12.016 1.00 86.50 311 LEU A N 1
ATOM 2595 C CA . LEU A 1 311 ? 1.463 -19.676 12.153 1.00 86.50 311 LEU A CA 1
ATOM 2596 C C . LEU A 1 311 ? 0.736 -19.918 10.828 1.00 86.50 311 LEU A C 1
ATOM 2598 O O . LEU A 1 311 ? 1.297 -20.484 9.897 1.00 86.50 311 LEU A O 1
ATOM 2602 N N . THR A 1 312 ? -0.495 -19.430 10.722 1.00 86.44 312 THR A N 1
ATOM 2603 C CA . THR A 1 312 ? -1.364 -19.597 9.548 1.00 86.44 312 THR A CA 1
ATOM 2604 C C . THR A 1 312 ? -1.994 -18.282 9.091 1.00 86.44 312 THR A C 1
ATOM 2606 O O . THR A 1 312 ? -2.727 -18.257 8.099 1.00 86.44 312 THR A O 1
ATOM 2609 N N . GLY A 1 313 ? -1.715 -17.185 9.803 1.00 91.06 313 GLY A N 1
ATOM 2610 C CA . GLY A 1 313 ? -2.275 -15.874 9.523 1.00 91.06 313 GLY A CA 1
ATOM 2611 C C . GLY A 1 313 ? -1.848 -15.329 8.165 1.00 91.06 313 GLY A C 1
ATOM 2612 O O . GLY A 1 313 ? -0.729 -15.547 7.701 1.00 91.06 313 GLY A O 1
ATOM 2613 N N . LYS A 1 314 ? -2.739 -14.560 7.539 1.00 94.38 314 LYS A N 1
ATOM 2614 C CA . LYS A 1 314 ? -2.464 -13.844 6.287 1.00 94.38 314 LYS A CA 1
ATOM 2615 C C . LYS A 1 314 ? -2.434 -12.341 6.528 1.00 94.38 314 LYS A C 1
ATOM 2617 O O . LYS A 1 314 ? -3.108 -11.836 7.422 1.00 94.38 314 LYS A O 1
ATOM 2622 N N . HIS A 1 315 ? -1.670 -11.616 5.719 1.00 97.12 315 HIS A N 1
ATOM 2623 C CA . HIS A 1 315 ? -1.651 -10.157 5.762 1.00 97.12 315 HIS A CA 1
ATOM 2624 C C . HIS A 1 315 ? -2.807 -9.582 4.929 1.00 97.12 315 HIS A C 1
ATOM 2626 O O . HIS A 1 315 ? -2.597 -9.096 3.823 1.00 97.12 315 HIS A O 1
ATOM 2632 N N . ILE A 1 316 ? -4.028 -9.699 5.454 1.00 96.94 316 ILE A N 1
ATOM 2633 C CA . ILE A 1 316 ? -5.282 -9.288 4.801 1.00 96.94 316 ILE A CA 1
ATOM 2634 C C . ILE A 1 316 ? -6.155 -8.458 5.762 1.00 96.94 316 ILE A C 1
ATOM 2636 O O . ILE A 1 316 ? -5.943 -8.548 6.977 1.00 96.94 316 ILE A O 1
ATOM 2640 N N . PRO A 1 317 ? -7.117 -7.657 5.259 1.00 96.81 317 PRO A N 1
ATOM 2641 C CA . PRO A 1 317 ? -7.958 -6.782 6.084 1.00 96.81 317 PRO A CA 1
ATOM 2642 C C . PRO A 1 317 ? -8.684 -7.495 7.227 1.00 96.81 317 PRO A C 1
ATOM 2644 O O . PRO A 1 317 ? -8.798 -6.945 8.317 1.00 96.81 317 PRO A O 1
ATOM 2647 N N . GLU A 1 318 ? -9.132 -8.727 7.004 1.00 96.69 318 GLU A N 1
ATOM 2648 C CA . GLU A 1 318 ? -9.912 -9.517 7.961 1.00 96.69 318 GLU A CA 1
ATOM 2649 C C . GLU A 1 318 ? -9.065 -10.011 9.138 1.00 96.69 318 GLU A C 1
ATOM 2651 O O . GLU A 1 318 ? -9.591 -10.296 10.209 1.00 96.69 318 GLU A O 1
ATOM 2656 N N . ASN A 1 319 ? -7.747 -10.102 8.947 1.00 97.56 319 ASN A N 1
ATOM 2657 C CA . ASN A 1 319 ? -6.814 -10.631 9.935 1.00 97.56 319 ASN A CA 1
ATOM 2658 C C . ASN A 1 319 ? -6.011 -9.530 10.641 1.00 97.56 319 ASN A C 1
ATOM 2660 O O . ASN A 1 319 ? -4.972 -9.807 11.235 1.00 97.56 319 ASN A O 1
ATOM 2664 N N . ILE A 1 320 ? -6.424 -8.267 10.552 1.00 96.62 320 ILE A N 1
ATOM 2665 C CA . ILE A 1 320 ? -5.716 -7.161 11.195 1.00 96.62 320 ILE A CA 1
ATOM 2666 C C . ILE A 1 320 ? -6.697 -6.191 11.838 1.00 96.62 320 ILE A C 1
ATOM 2668 O O . ILE A 1 320 ? -7.753 -5.873 11.287 1.00 96.62 320 ILE A O 1
ATOM 2672 N N . GLY A 1 321 ? -6.334 -5.691 13.013 1.00 97.38 321 GLY A N 1
ATOM 2673 C CA . GLY A 1 321 ? -7.170 -4.727 13.702 1.00 97.38 321 GLY A CA 1
ATOM 2674 C C . GLY A 1 321 ? -6.453 -3.962 14.794 1.00 97.38 321 GLY A C 1
ATOM 2675 O O . GLY A 1 321 ? -5.320 -4.272 15.173 1.00 97.38 321 GLY A O 1
ATOM 2676 N N . TRP A 1 322 ? -7.147 -2.944 15.293 1.00 98.19 322 TRP A N 1
ATOM 2677 C CA . TRP A 1 322 ? -6.747 -2.226 16.494 1.00 98.19 322 TRP A CA 1
ATOM 2678 C C . TRP A 1 322 ? -7.008 -3.062 17.747 1.00 98.19 322 TRP A C 1
ATOM 2680 O O . TRP A 1 322 ? -8.078 -3.657 17.899 1.00 98.19 322 TRP A O 1
ATOM 2690 N N . LEU A 1 323 ? -6.028 -3.074 18.644 1.00 97.56 323 LEU A N 1
ATOM 2691 C CA . LEU A 1 323 ? -6.023 -3.775 19.920 1.00 97.56 323 LEU A CA 1
ATOM 2692 C C . LEU A 1 323 ? -5.764 -2.770 21.046 1.00 97.56 323 LEU A C 1
ATOM 2694 O O . LEU A 1 323 ? -4.940 -1.862 20.896 1.00 97.56 323 LEU A O 1
ATOM 2698 N N . SER A 1 324 ? -6.422 -2.971 22.187 1.00 97.12 324 SER A N 1
ATOM 2699 C CA . SER A 1 324 ? -6.023 -2.326 23.440 1.00 97.12 324 SER A CA 1
ATOM 2700 C C . SER A 1 324 ? -4.669 -2.867 23.917 1.00 97.12 324 SER A C 1
ATOM 2702 O O . SER A 1 324 ? -4.227 -3.940 23.490 1.00 97.12 324 SER A O 1
ATOM 2704 N N . ALA A 1 325 ? -4.013 -2.148 24.833 1.00 95.00 325 ALA A N 1
ATOM 2705 C CA . ALA A 1 325 ? -2.766 -2.596 25.460 1.00 95.00 325 ALA A CA 1
ATOM 2706 C C . ALA A 1 325 ? -2.902 -4.008 26.042 1.00 95.00 325 ALA A C 1
ATOM 2708 O O . ALA A 1 325 ? -2.068 -4.877 25.785 1.00 95.00 325 ALA A O 1
ATOM 2709 N N . ASP A 1 326 ? -3.976 -4.229 26.800 1.00 95.94 326 ASP A N 1
ATOM 2710 C CA . ASP A 1 326 ? -4.245 -5.504 27.456 1.00 95.94 326 ASP A CA 1
ATOM 2711 C C . ASP A 1 326 ? -4.647 -6.567 26.448 1.00 95.94 326 ASP A C 1
ATOM 2713 O O . ASP A 1 326 ? -4.147 -7.683 26.530 1.00 95.94 326 ASP A O 1
ATOM 2717 N N . GLY A 1 327 ? -5.425 -6.210 25.423 1.00 96.62 327 GLY A N 1
ATOM 2718 C CA . GLY A 1 327 ? -5.732 -7.122 24.326 1.00 96.62 327 GLY A CA 1
ATOM 2719 C C . GLY A 1 327 ? -4.473 -7.656 23.646 1.00 96.62 327 GLY A C 1
ATOM 2720 O O . GLY A 1 327 ? -4.327 -8.863 23.475 1.00 96.62 327 GLY A O 1
ATOM 2721 N N . ASN A 1 328 ? -3.515 -6.780 23.339 1.00 95.38 328 ASN A N 1
ATOM 2722 C CA . ASN A 1 328 ? -2.247 -7.197 22.749 1.00 95.38 328 ASN A CA 1
ATOM 2723 C C . ASN A 1 328 ? -1.404 -8.067 23.705 1.00 95.38 328 ASN A C 1
ATOM 2725 O O . ASN A 1 328 ? -0.794 -9.044 23.270 1.00 95.38 328 ASN A O 1
ATOM 2729 N N . ARG A 1 329 ? -1.362 -7.736 25.006 1.00 94.94 329 ARG A N 1
ATOM 2730 C CA . ARG A 1 329 ? -0.641 -8.535 26.019 1.00 94.94 329 ARG A CA 1
ATOM 2731 C C . ARG A 1 329 ? -1.248 -9.926 26.194 1.00 94.94 329 ARG A C 1
ATOM 2733 O O . ARG A 1 329 ? -0.504 -10.898 26.239 1.00 94.94 329 ARG A O 1
ATOM 2740 N N . ILE A 1 330 ? -2.577 -10.005 26.277 1.00 95.38 330 ILE A N 1
ATOM 2741 C CA . ILE A 1 330 ? -3.333 -11.256 26.410 1.00 95.38 330 ILE A CA 1
ATOM 2742 C C . ILE A 1 330 ? -3.127 -12.129 25.173 1.00 95.38 330 ILE A C 1
ATOM 2744 O O . ILE A 1 330 ? -2.918 -13.333 25.305 1.00 95.38 330 ILE A O 1
ATOM 2748 N N . GLN A 1 331 ? -3.172 -11.532 23.978 1.00 95.62 331 GLN A N 1
ATOM 2749 C CA . GLN A 1 331 ? -2.991 -12.275 22.739 1.00 95.62 331 GLN A CA 1
ATOM 2750 C C . GLN A 1 331 ? -1.590 -12.888 22.643 1.00 95.62 331 GLN A C 1
ATOM 2752 O O . GLN A 1 331 ? -1.457 -14.079 22.363 1.00 95.62 331 GLN A O 1
ATOM 2757 N N . GLY A 1 332 ? -0.540 -12.090 22.862 1.00 93.00 332 GLY A N 1
ATOM 2758 C CA . GLY A 1 332 ? 0.840 -12.552 22.725 1.00 93.00 332 GLY A CA 1
ATOM 2759 C C . GLY A 1 332 ? 1.098 -13.191 21.354 1.00 93.00 332 GLY A C 1
ATOM 2760 O O . GLY A 1 332 ? 1.053 -12.521 20.325 1.00 93.00 332 GLY A O 1
ATOM 2761 N N . SER A 1 333 ? 1.384 -14.496 21.338 1.00 92.56 333 SER A N 1
ATOM 2762 C CA . SER A 1 333 ? 1.620 -15.293 20.124 1.00 92.56 333 SER A CA 1
ATOM 2763 C C . SER A 1 333 ? 0.453 -16.209 19.736 1.00 92.56 333 SER A C 1
ATOM 2765 O O . SER A 1 333 ? 0.609 -17.048 18.847 1.00 92.56 333 SER A O 1
ATOM 2767 N N . LEU A 1 334 ? -0.696 -16.087 20.402 1.00 95.06 334 LEU A N 1
ATOM 2768 C CA . LEU A 1 334 ? -1.867 -16.926 20.173 1.00 95.06 334 LEU A CA 1
ATOM 2769 C C . LEU A 1 334 ? -2.715 -16.399 19.006 1.00 95.06 334 LEU A C 1
ATOM 2771 O O . LEU A 1 334 ? -2.852 -15.193 18.797 1.00 95.06 334 LEU A O 1
ATOM 2775 N N . SER A 1 335 ? -3.323 -17.325 18.266 1.00 95.06 335 SER A N 1
ATOM 2776 C CA . SER A 1 335 ? -4.449 -17.030 17.369 1.00 95.06 335 SER A CA 1
ATOM 2777 C C . SER A 1 335 ? -5.679 -16.581 18.155 1.00 95.06 335 SER A C 1
ATOM 2779 O O . SER A 1 335 ? -5.835 -16.929 19.329 1.00 95.06 335 SER A O 1
ATOM 2781 N N . 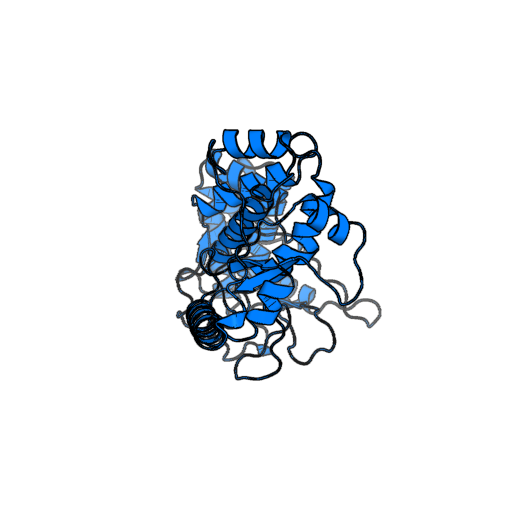LEU A 1 336 ? -6.613 -15.891 17.498 1.00 93.56 336 LEU A N 1
ATOM 2782 C CA . LEU A 1 336 ? -7.846 -15.435 18.145 1.00 93.56 336 LEU A CA 1
ATOM 2783 C C . LEU A 1 336 ? -8.653 -16.606 18.729 1.00 93.56 336 LEU A C 1
ATOM 2785 O O . LEU A 1 336 ? -9.209 -16.510 19.824 1.00 93.56 336 LEU A O 1
ATOM 2789 N N . LYS A 1 337 ? -8.667 -17.752 18.035 1.00 94.94 337 LYS A N 1
ATOM 2790 C CA . LYS A 1 337 ? -9.294 -18.982 18.538 1.00 94.94 337 LYS A CA 1
ATOM 2791 C C . LYS A 1 337 ? -8.638 -19.460 19.836 1.00 94.94 337 LYS A C 1
ATOM 2793 O O . LYS A 1 337 ? -9.340 -19.719 20.808 1.00 94.94 337 LYS A O 1
ATOM 2798 N N . GLN A 1 338 ? -7.307 -19.532 19.868 1.00 96.12 338 GLN A N 1
ATOM 2799 C CA . GLN A 1 338 ? -6.566 -19.953 21.060 1.00 96.12 338 GLN A CA 1
ATOM 2800 C C . GLN A 1 338 ? -6.763 -18.989 22.234 1.00 96.12 338 GLN A C 1
ATOM 2802 O O . GLN A 1 338 ? -6.874 -19.442 23.371 1.00 96.12 338 GLN A O 1
ATOM 2807 N N . VAL A 1 339 ? -6.852 -17.681 21.971 1.00 96.06 339 VAL A N 1
ATOM 2808 C CA . VAL A 1 339 ? -7.189 -16.690 23.001 1.00 96.06 339 VAL A CA 1
ATOM 2809 C C . VAL A 1 339 ? -8.585 -16.951 23.563 1.00 96.06 339 VAL A C 1
ATOM 2811 O O . VAL A 1 339 ? -8.748 -17.031 24.777 1.00 96.06 339 VAL A O 1
ATOM 2814 N N . ASN A 1 340 ? -9.586 -17.160 22.708 1.00 95.19 340 ASN A N 1
ATOM 2815 C CA . ASN A 1 340 ? -10.951 -17.443 23.153 1.00 95.19 340 ASN A CA 1
ATOM 2816 C C . ASN A 1 340 ? -11.044 -18.729 23.986 1.00 95.19 340 ASN A C 1
ATOM 2818 O O . ASN A 1 340 ? -11.726 -18.755 25.012 1.00 95.19 340 ASN A O 1
ATOM 2822 N N . ASP A 1 341 ? -10.348 -19.787 23.571 1.00 97.06 341 ASP A N 1
ATOM 2823 C CA . ASP A 1 341 ? -10.299 -21.048 24.314 1.00 97.06 341 ASP A CA 1
ATOM 2824 C C . ASP A 1 341 ? -9.598 -20.867 25.671 1.00 97.06 341 ASP A C 1
ATOM 2826 O O . ASP A 1 341 ? -10.063 -21.390 26.688 1.00 97.06 341 ASP A O 1
ATOM 2830 N N . LEU A 1 342 ? -8.528 -20.063 25.716 1.00 96.06 342 LEU A N 1
ATOM 2831 C CA . LEU A 1 342 ? -7.831 -19.709 26.950 1.00 96.06 342 LEU A CA 1
ATOM 2832 C C . LEU A 1 342 ? -8.738 -18.931 27.911 1.00 96.06 342 LEU A C 1
ATOM 2834 O O . LEU A 1 342 ? -8.835 -19.313 29.076 1.00 96.06 342 LEU A O 1
ATOM 2838 N N . LEU A 1 343 ? -9.427 -17.889 27.437 1.00 93.69 343 LEU A N 1
ATOM 2839 C CA . LEU A 1 343 ? -10.320 -17.069 28.262 1.00 93.69 343 LEU A CA 1
ATOM 2840 C C . LEU A 1 343 ? -11.490 -17.893 28.815 1.00 93.69 343 LEU A C 1
ATOM 2842 O O . LEU A 1 343 ? -11.776 -17.828 30.009 1.00 93.69 343 LEU A O 1
ATOM 2846 N N . LYS A 1 344 ? -12.109 -18.749 27.990 1.00 94.31 344 LYS A N 1
ATOM 2847 C CA . LYS A 1 344 ? -13.167 -19.674 28.439 1.00 94.31 344 LYS A CA 1
ATOM 2848 C C . LYS A 1 344 ? -12.662 -20.655 29.493 1.00 94.31 344 LYS A C 1
ATOM 2850 O O . LYS A 1 344 ? -13.369 -20.929 30.461 1.00 94.31 344 LYS A O 1
ATOM 2855 N N . ARG A 1 345 ? -11.454 -21.199 29.313 1.00 96.12 345 ARG A N 1
ATOM 2856 C CA . ARG A 1 345 ? -10.834 -22.102 30.291 1.00 96.12 345 ARG A CA 1
ATOM 2857 C C . ARG A 1 345 ? -10.551 -21.387 31.611 1.00 96.12 345 ARG A C 1
ATOM 2859 O O . ARG A 1 345 ? -10.862 -21.942 32.656 1.00 96.12 345 ARG A O 1
ATOM 2866 N N . ILE A 1 346 ? -9.996 -20.172 31.568 1.00 94.38 346 ILE A N 1
ATOM 2867 C CA . ILE A 1 346 ? -9.742 -19.362 32.769 1.00 94.38 346 ILE A CA 1
ATOM 2868 C C . ILE A 1 346 ? -11.053 -19.099 33.510 1.00 94.38 346 ILE A C 1
ATOM 2870 O O . ILE A 1 346 ? -11.123 -19.382 34.698 1.00 94.38 346 ILE A O 1
ATOM 2874 N N . TYR A 1 347 ? -12.096 -18.649 32.807 1.00 93.25 347 TYR A N 1
ATOM 2875 C CA . TYR A 1 347 ? -13.409 -18.378 33.397 1.00 93.25 347 TYR A CA 1
ATOM 2876 C C . TYR A 1 347 ? -14.005 -19.606 34.101 1.00 93.25 347 TYR A C 1
ATOM 2878 O O . TYR A 1 347 ? -14.423 -19.520 35.250 1.00 93.25 347 TYR A O 1
ATOM 2886 N N . ARG A 1 348 ? -13.973 -20.781 33.454 1.00 94.88 348 ARG A N 1
ATOM 2887 C CA . ARG A 1 348 ? -14.458 -22.042 34.051 1.00 94.88 348 ARG A CA 1
ATOM 2888 C C . ARG A 1 348 ? -13.675 -22.455 35.296 1.00 94.88 348 ARG A C 1
ATOM 2890 O O . ARG A 1 348 ? -14.257 -23.008 36.220 1.00 94.88 348 ARG A O 1
ATOM 2897 N N . ASN A 1 349 ? -12.368 -22.208 35.305 1.00 95.94 349 ASN A N 1
ATOM 2898 C CA . ASN A 1 349 ? -11.478 -22.624 36.387 1.00 95.94 349 ASN A CA 1
ATOM 2899 C C . ASN A 1 349 ? -11.413 -21.613 37.543 1.00 95.94 349 ASN A C 1
ATOM 2901 O O . ASN A 1 349 ? -10.777 -21.903 38.553 1.00 95.94 349 ASN A O 1
ATOM 2905 N N . ARG A 1 350 ? -12.006 -20.426 37.379 1.00 95.19 350 ARG A N 1
ATOM 2906 C CA . ARG A 1 350 ? -11.966 -19.312 38.335 1.00 95.19 350 ARG A CA 1
ATOM 2907 C C . ARG A 1 350 ? -13.392 -18.802 38.619 1.00 95.19 350 ARG A C 1
ATOM 2909 O O . ARG A 1 350 ? -13.690 -17.642 38.322 1.00 95.19 350 ARG A O 1
ATOM 2916 N N . PRO A 1 351 ? -14.308 -19.656 39.121 1.00 90.31 351 PRO A N 1
ATOM 2917 C CA . PRO A 1 351 ? -15.711 -19.290 39.332 1.00 90.31 351 PRO A CA 1
ATOM 2918 C C . PRO A 1 351 ? -15.891 -18.128 40.320 1.00 90.31 351 PRO A C 1
ATOM 2920 O O . PRO A 1 351 ? -16.897 -17.428 40.264 1.00 90.31 351 PRO A O 1
ATOM 2923 N N . GLU A 1 352 ? -14.911 -17.870 41.186 1.00 93.69 352 GLU A N 1
ATOM 2924 C CA . GLU A 1 352 ? -14.918 -16.725 42.096 1.00 93.69 352 GLU A CA 1
ATOM 2925 C C . GLU A 1 352 ? -14.846 -15.363 41.383 1.00 93.69 352 GLU A C 1
ATOM 2927 O O . GLU A 1 352 ? -15.098 -14.341 42.009 1.00 93.69 352 GLU A O 1
ATOM 2932 N N . LEU A 1 353 ? -14.542 -15.331 40.078 1.00 86.81 353 LEU A N 1
ATOM 2933 C CA . LEU A 1 353 ? -14.554 -14.112 39.260 1.00 86.81 353 LEU A CA 1
ATOM 2934 C C . LEU A 1 353 ? -15.956 -13.711 38.758 1.00 86.81 353 LEU A C 1
ATOM 2936 O O . LEU A 1 353 ? -16.078 -12.681 38.103 1.00 86.81 353 LEU A O 1
ATOM 2940 N N . VAL A 1 354 ? -16.998 -14.516 39.004 1.00 77.69 354 VAL A N 1
ATOM 2941 C CA . VAL A 1 354 ? -18.378 -14.290 38.509 1.00 77.69 354 VAL A CA 1
ATOM 2942 C C . VAL A 1 354 ? -19.233 -13.464 39.489 1.00 77.69 354 VAL A C 1
ATOM 2944 O O . VAL A 1 354 ? -20.447 -13.397 39.329 1.00 77.69 354 VAL A O 1
ATOM 2947 N N . GLN A 1 355 ? -18.623 -12.859 40.513 1.00 58.72 355 GLN A N 1
ATOM 2948 C CA . GLN A 1 355 ? -19.344 -12.111 41.552 1.00 58.72 355 GLN A CA 1
ATOM 2949 C C . GLN A 1 355 ? -19.935 -10.791 41.062 1.00 58.72 355 GLN A C 1
ATOM 2951 O O . GLN A 1 355 ? -19.209 -10.023 40.388 1.00 58.72 355 GLN A O 1
#

Secondary structure (DSSP, 8-state):
--HHHHHHHHHHHHHHT-EETTEEPPP-GGGG---TTS-HHHHHHHHHHHHHS-HHHHHHHHHHHHHHHHEEEEE-TT-SS--EEEEETT-GGGTT-TT---HHHHHHHHHHHHHHHHHS-HHHHHHHHHHHHT-SSTT--SEEES-TT-SSSSSGGGEEE--SHHHHHHHHHHHHHH-TTT-TTHHHHHHHIIIIIHHHHHBPPPB-SSSS-BSS-BTTTS-TTSTT---HHHHHHHHHHHHHHHHTSBT--HHHHHHHHHTTSS-SS-PPPB-TTT-PBPBHHHHHHHHHSPPTT--SEEEEESS-TTTT--SSGGGEEEEEHHHHHHHTT--HHHHHHHHHHHHHH-GGGG-

Organism: Limosilactobacillus reuteri (NCBI:txid1598)

pLDDT: mean 94.27, std 6.02, range [58.72, 98.88]